Protein AF-A0A367M9A4-F1 (afdb_monomer_lite)

Foldseek 3Di:
DDPPDLAQFAEEEEAQAQLVLLLQLLCVVLPYDAYEYEHADDPLLVLVVVCVVVVDWQFEAEPDPQRVSTDTGHHPYYHHALVPDALRHQEYEYPDPLVCLLVSLLRHPVVRNQNHAEYEDQDYAQCSQVSSVVSHDPPRNHKYKYKLGHFFDKHAPDSSCRSYMYTHGGFQEIEMFIPDQPDSNSVSVCSSVVVSVYHYHYDRHNNQRNLLHLCQLQVCLFCVDPLNCCVVVDPDDDDADSPDDPPNGSDDPVSVVVSLVSLVVSQVVCVVVVYHRDQNLCSCAVRPPNDDCVVPPPCNSVPRDNPPPPD

Sequence (311 aa):
MNAADESLGNVLLVGLGAVAIQVALDLRRHGAGRLGALNHPGRRSQRIAEALARGACLQLEGQGQHRWLSGNAALDVFHQDPAELRDDWQTLVLCVPADSYLDVVRGLPWERLGGVRTLLLVSAFIGANLLVRSALPAGCQATVLSLSSYYAATKVIDETQPLRALTKAVKRRVYLGSSRPDCPARETWRRVLAGSGVEVVPLATPEAAEGRNVTTYVHSPFFLGEFALARILSEQGPPGFMYKLYPEGPITPGAIGAMRRLWCELSELLRRMGAEPLNLLRFLNDDNYPVHETMLPRAAIDGFAEAGAER

Structure (mmCIF, N/CA/C/O backbone):
data_AF-A0A367M9A4-F1
#
_entry.id   AF-A0A367M9A4-F1
#
loop_
_atom_site.group_PDB
_atom_site.id
_atom_site.type_symbol
_atom_site.label_atom_id
_atom_site.label_alt_id
_atom_site.label_comp_id
_atom_site.label_asym_id
_atom_site.label_entity_id
_atom_site.label_seq_id
_atom_site.pdbx_PDB_ins_code
_atom_site.Cartn_x
_atom_site.Cartn_y
_atom_site.Cartn_z
_atom_site.occupancy
_atom_site.B_iso_or_equiv
_atom_site.auth_seq_id
_atom_site.auth_comp_id
_atom_site.auth_asym_id
_atom_site.auth_atom_id
_atom_site.pdbx_PDB_model_num
ATOM 1 N N . MET A 1 1 ? -23.033 -26.300 8.524 1.00 31.62 1 MET A N 1
ATOM 2 C CA . MET A 1 1 ? -21.612 -26.084 8.883 1.00 31.62 1 MET A CA 1
ATOM 3 C C . MET A 1 1 ? -21.321 -24.606 8.699 1.00 31.62 1 MET A C 1
ATOM 5 O O . MET A 1 1 ? -21.641 -24.083 7.643 1.00 31.62 1 MET A O 1
ATOM 9 N N . ASN A 1 2 ? -20.892 -23.937 9.768 1.00 30.14 2 ASN A N 1
ATOM 10 C CA . ASN A 1 2 ? -21.104 -22.506 10.014 1.00 30.14 2 ASN A CA 1
ATOM 11 C C . ASN A 1 2 ? -20.475 -21.560 8.981 1.00 30.14 2 ASN A C 1
ATOM 13 O O . ASN A 1 2 ? -19.279 -21.635 8.713 1.00 30.14 2 ASN A O 1
ATOM 17 N N . ALA A 1 3 ? -21.285 -20.608 8.505 1.00 38.97 3 ALA A N 1
ATOM 18 C CA . ALA A 1 3 ? -20.851 -19.365 7.874 1.00 38.97 3 ALA A CA 1
ATOM 19 C C . ALA A 1 3 ? -20.130 -18.498 8.921 1.00 38.97 3 ALA A C 1
ATOM 21 O O . ALA A 1 3 ? -20.723 -17.624 9.550 1.00 38.97 3 ALA A O 1
ATOM 22 N N . ALA A 1 4 ? -18.870 -18.816 9.205 1.00 40.31 4 ALA A N 1
ATOM 23 C CA . ALA A 1 4 ? -18.091 -18.119 10.217 1.00 40.31 4 ALA A CA 1
ATOM 24 C C . ALA A 1 4 ? -17.360 -16.921 9.587 1.00 40.31 4 ALA A C 1
ATOM 26 O O . ALA A 1 4 ? -16.192 -16.999 9.222 1.00 40.31 4 ALA A O 1
ATOM 27 N N . ASP A 1 5 ? -18.122 -15.828 9.511 1.00 49.06 5 ASP A N 1
ATOM 28 C CA . ASP A 1 5 ? -17.698 -14.424 9.552 1.00 49.06 5 ASP A CA 1
ATOM 29 C C . ASP A 1 5 ? -16.993 -13.856 8.302 1.00 49.06 5 ASP A C 1
ATOM 31 O O . ASP A 1 5 ? -15.784 -13.643 8.253 1.00 49.06 5 ASP A O 1
ATOM 35 N N . GLU A 1 6 ? -17.804 -13.537 7.289 1.00 58.97 6 GLU A N 1
ATOM 36 C CA . GLU A 1 6 ? -17.436 -12.675 6.156 1.00 58.97 6 GLU A CA 1
ATOM 37 C C . GLU A 1 6 ? -17.318 -11.179 6.529 1.00 58.97 6 GLU A C 1
ATOM 39 O O . GLU A 1 6 ? -17.040 -10.350 5.654 1.00 58.97 6 GLU A O 1
ATOM 44 N N . SER A 1 7 ? -17.562 -10.793 7.788 1.00 7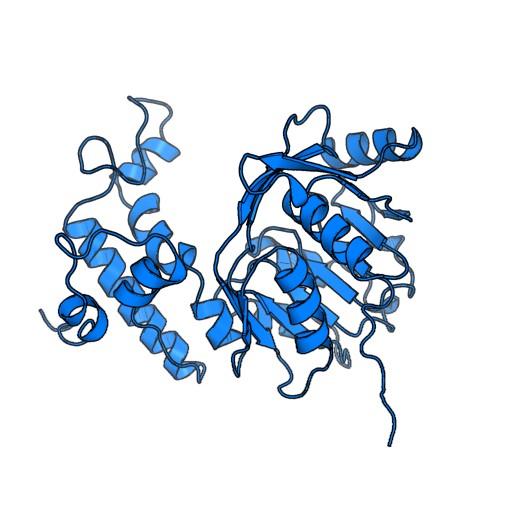3.88 7 SER A N 1
ATOM 45 C CA . SER A 1 7 ? -17.612 -9.383 8.178 1.00 73.88 7 SER A CA 1
ATOM 46 C C . SER A 1 7 ? -16.217 -8.798 8.431 1.00 73.88 7 SER A C 1
ATOM 48 O O . SER A 1 7 ? -15.306 -9.465 8.918 1.00 73.88 7 SER A O 1
ATOM 50 N N . LEU A 1 8 ? -16.044 -7.512 8.107 1.00 82.19 8 LEU A N 1
ATOM 51 C CA . LEU A 1 8 ? -14.809 -6.756 8.373 1.00 82.19 8 LEU A CA 1
ATOM 52 C C . LEU A 1 8 ? -14.524 -6.585 9.879 1.00 82.19 8 LEU A C 1
ATOM 54 O O . LEU A 1 8 ? -13.396 -6.247 10.253 1.00 82.19 8 LEU A O 1
ATOM 58 N N . GLY A 1 9 ? -15.537 -6.801 10.727 1.00 92.38 9 GLY A N 1
ATOM 59 C CA . GLY A 1 9 ? -15.514 -6.473 12.148 1.00 92.38 9 GLY A CA 1
ATOM 60 C C . GLY A 1 9 ? -15.246 -4.987 12.398 1.00 92.38 9 GLY A C 1
ATOM 61 O O . GLY A 1 9 ? -15.535 -4.123 11.562 1.00 92.38 9 GLY A O 1
ATOM 62 N N . ASN A 1 10 ? -14.676 -4.695 13.564 1.00 96.94 10 ASN A N 1
ATOM 63 C CA . ASN A 1 10 ? -14.107 -3.390 13.867 1.00 96.94 10 ASN A CA 1
ATOM 64 C C . ASN A 1 10 ? -12.705 -3.287 13.259 1.00 96.94 10 ASN A C 1
ATOM 66 O O . ASN A 1 10 ? -11.876 -4.195 13.403 1.00 96.94 10 ASN A O 1
ATOM 70 N N . VAL A 1 11 ? -12.435 -2.158 12.609 1.00 98.00 11 VAL A N 1
ATOM 71 C CA . VAL A 1 11 ? -11.220 -1.922 11.832 1.00 98.00 11 VAL A CA 1
ATOM 72 C C . VAL A 1 11 ? -10.415 -0.774 12.428 1.00 98.00 11 VAL A C 1
ATOM 74 O O . VAL A 1 11 ? -10.935 0.328 12.601 1.00 98.00 11 VAL A O 1
ATOM 77 N N . LEU A 1 12 ? -9.130 -1.015 12.685 1.00 98.38 12 LEU A N 1
ATOM 78 C CA . LEU A 1 12 ? -8.168 0.016 13.063 1.00 98.38 12 LEU A CA 1
ATOM 79 C C . LEU A 1 12 ? -7.262 0.345 11.872 1.00 98.38 12 LEU A C 1
ATOM 81 O O . LEU A 1 12 ? -6.511 -0.505 11.388 1.00 98.38 12 LEU A O 1
ATOM 85 N N . LEU A 1 13 ? -7.304 1.595 11.418 1.00 98.62 13 LEU A N 1
ATOM 86 C CA . LEU A 1 13 ? -6.372 2.120 10.423 1.00 98.62 13 LEU A CA 1
ATOM 87 C C . LEU A 1 13 ? -5.079 2.558 11.115 1.00 98.62 13 LEU A C 1
ATOM 89 O O . LEU A 1 13 ? -5.101 3.443 11.968 1.00 98.62 13 LEU A O 1
ATOM 93 N N . VAL A 1 14 ? -3.944 1.976 10.744 1.00 98.31 14 VAL A N 1
ATOM 94 C CA . VAL A 1 14 ? -2.642 2.333 11.315 1.00 98.31 14 VAL A CA 1
ATOM 95 C C . VAL A 1 14 ? -1.899 3.249 10.348 1.00 98.31 14 VAL A C 1
ATOM 97 O O . VAL A 1 14 ? -1.537 2.844 9.243 1.00 98.31 14 VAL A O 1
ATOM 100 N N . GLY A 1 15 ? -1.693 4.494 10.774 1.00 96.88 15 GLY A N 1
ATOM 101 C CA . GLY A 1 15 ? -1.259 5.622 9.956 1.00 96.88 15 GLY A CA 1
ATOM 102 C C . GLY A 1 15 ? -2.449 6.336 9.313 1.00 96.88 15 GLY A C 1
ATOM 103 O O . GLY A 1 15 ? -3.153 5.753 8.495 1.00 96.88 15 GLY A O 1
ATOM 104 N N . LEU A 1 16 ? -2.666 7.620 9.629 1.00 96.12 16 LEU A N 1
ATOM 105 C CA . LEU A 1 16 ? -3.784 8.405 9.079 1.00 96.12 16 LEU A CA 1
ATOM 106 C C . LEU A 1 16 ? -3.316 9.364 7.974 1.00 96.12 16 LEU A C 1
ATOM 108 O O . LEU A 1 16 ? -3.296 10.586 8.132 1.00 96.12 16 LEU A O 1
ATOM 112 N N . GLY A 1 17 ? -2.859 8.797 6.858 1.00 95.44 17 GLY A N 1
ATOM 113 C CA . GLY A 1 17 ? -2.496 9.519 5.632 1.00 95.44 17 GLY A CA 1
ATOM 114 C C . GLY A 1 17 ? -3.633 9.590 4.604 1.00 95.44 17 GLY A C 1
ATOM 115 O O . GLY A 1 17 ? -4.749 9.141 4.852 1.00 95.44 17 GLY A O 1
ATOM 116 N N . ALA A 1 18 ? -3.322 10.088 3.405 1.00 97.00 18 ALA A N 1
ATOM 117 C CA . ALA A 1 18 ? -4.252 10.110 2.270 1.00 97.00 18 ALA A CA 1
ATOM 118 C C . ALA A 1 18 ? -4.803 8.712 1.918 1.00 97.00 18 ALA A C 1
ATOM 120 O O . ALA A 1 18 ? -5.990 8.561 1.636 1.00 97.00 18 ALA A O 1
ATOM 121 N N . VAL A 1 19 ? -3.945 7.688 2.000 1.00 97.81 19 VAL A N 1
ATOM 122 C CA . VAL A 1 19 ? -4.307 6.274 1.815 1.00 97.81 19 VAL A CA 1
ATOM 123 C C . VAL A 1 19 ? -5.411 5.862 2.787 1.00 97.81 19 VAL A C 1
ATOM 125 O O . VAL A 1 19 ? -6.431 5.325 2.367 1.00 97.81 19 VAL A O 1
ATOM 128 N N . ALA A 1 20 ? -5.238 6.166 4.075 1.00 98.12 20 ALA A N 1
ATOM 129 C CA . ALA A 1 20 ? -6.193 5.801 5.115 1.00 98.12 20 ALA A CA 1
ATOM 130 C C . ALA A 1 20 ? -7.545 6.501 4.945 1.00 98.12 20 ALA A C 1
ATOM 132 O O . ALA A 1 20 ? -8.569 5.895 5.233 1.00 98.12 20 ALA A O 1
ATOM 133 N N . ILE A 1 21 ? -7.565 7.738 4.436 1.00 98.31 21 ILE A N 1
ATOM 134 C CA . ILE A 1 21 ? -8.812 8.457 4.132 1.00 98.31 21 ILE A CA 1
ATOM 135 C C . ILE A 1 21 ? -9.609 7.720 3.048 1.00 98.31 21 ILE A C 1
ATOM 137 O O . ILE A 1 21 ? -10.791 7.454 3.245 1.00 98.31 21 ILE A O 1
ATOM 141 N N . GLN A 1 22 ? -8.973 7.328 1.939 1.00 98.19 22 GLN A N 1
ATOM 142 C CA . GLN A 1 22 ? -9.636 6.521 0.905 1.00 98.19 22 GLN A CA 1
ATOM 143 C C . GLN A 1 22 ? -10.136 5.186 1.477 1.00 98.19 22 GLN A C 1
ATOM 145 O O . GLN A 1 22 ? -11.310 4.854 1.323 1.00 98.19 22 GLN A O 1
ATOM 150 N N . VAL A 1 23 ? -9.263 4.450 2.172 1.00 98.06 23 VAL A N 1
ATOM 151 C CA . VAL A 1 23 ? -9.596 3.138 2.750 1.00 98.06 23 VAL A CA 1
ATOM 152 C C . VAL A 1 23 ? -10.759 3.250 3.740 1.00 98.06 23 VAL A C 1
ATOM 154 O O . VAL A 1 23 ? -11.649 2.407 3.732 1.00 98.06 23 VAL A O 1
ATOM 157 N N . ALA A 1 24 ? -10.803 4.303 4.558 1.00 98.19 24 ALA A N 1
ATOM 158 C CA . ALA A 1 24 ? -11.893 4.556 5.495 1.00 98.19 24 ALA A CA 1
ATOM 159 C C . ALA A 1 24 ? -13.257 4.658 4.802 1.00 98.19 24 ALA A C 1
ATOM 161 O O . ALA A 1 24 ? -14.227 4.054 5.261 1.00 98.19 24 ALA A O 1
ATOM 162 N N . LEU A 1 25 ? -13.344 5.410 3.701 1.00 97.19 25 LEU A N 1
ATOM 163 C CA . LEU A 1 25 ? -14.587 5.536 2.939 1.00 97.19 25 LEU A CA 1
ATOM 164 C C . LEU A 1 25 ? -14.993 4.203 2.310 1.00 97.19 25 LEU A C 1
ATOM 166 O O . LEU A 1 25 ? -16.167 3.837 2.362 1.00 97.19 25 LEU A O 1
ATOM 170 N N . ASP A 1 26 ? -14.028 3.471 1.757 1.00 96.56 26 ASP A N 1
ATOM 171 C CA . ASP A 1 26 ? -14.281 2.177 1.125 1.00 96.56 26 ASP A CA 1
ATOM 172 C C . ASP A 1 26 ? -14.797 1.158 2.156 1.00 96.56 26 ASP A C 1
ATOM 174 O O . ASP A 1 26 ? -15.771 0.449 1.898 1.00 96.56 26 ASP A O 1
ATOM 178 N N . LEU A 1 27 ? -14.234 1.160 3.369 1.00 96.31 27 LEU A N 1
ATOM 179 C CA . LEU A 1 27 ? -14.695 0.351 4.500 1.00 96.31 27 LEU A CA 1
ATOM 180 C C . LEU A 1 27 ? -16.103 0.736 4.969 1.00 96.31 27 LEU A C 1
ATOM 182 O O . LEU A 1 27 ? -16.933 -0.143 5.206 1.00 96.31 27 LEU A O 1
ATOM 186 N N . ARG A 1 28 ? -16.406 2.037 5.082 1.00 94.12 28 ARG A N 1
ATOM 187 C CA . ARG A 1 28 ? -17.745 2.506 5.483 1.00 94.12 28 ARG A CA 1
ATOM 188 C C . ARG A 1 28 ? -18.817 2.110 4.473 1.00 94.12 28 ARG A C 1
ATOM 190 O O . ARG A 1 28 ? -19.886 1.665 4.878 1.00 94.12 28 ARG A O 1
ATOM 197 N N . ARG A 1 29 ? -18.523 2.199 3.172 1.00 92.94 29 ARG A N 1
ATOM 198 C CA . ARG A 1 29 ? -19.436 1.751 2.103 1.00 92.94 29 ARG A CA 1
ATOM 199 C C . ARG A 1 29 ? -19.739 0.254 2.163 1.00 92.94 29 ARG A C 1
ATOM 201 O O . ARG A 1 29 ? -20.819 -0.154 1.755 1.00 92.94 29 ARG A O 1
ATOM 208 N N . HIS A 1 30 ? -18.814 -0.538 2.696 1.00 90.75 30 HIS A N 1
ATOM 209 C CA . HIS A 1 30 ? -18.964 -1.985 2.858 1.00 90.75 30 HIS A CA 1
ATOM 210 C C . HIS A 1 30 ? -19.422 -2.403 4.260 1.00 90.75 30 HIS A C 1
ATOM 212 O O . HIS A 1 30 ? -19.363 -3.585 4.593 1.00 90.75 30 HIS A O 1
ATOM 218 N N . GLY A 1 31 ? -19.890 -1.459 5.083 1.00 86.50 31 GLY A N 1
ATOM 219 C CA . GLY A 1 31 ? -20.484 -1.772 6.381 1.00 86.50 31 GLY A CA 1
ATOM 220 C C . GLY A 1 31 ? -19.483 -2.259 7.430 1.00 86.50 31 GLY A C 1
ATOM 221 O O . GLY A 1 31 ? -19.843 -3.084 8.267 1.00 86.50 31 GLY A O 1
ATOM 222 N N . ALA A 1 32 ? -18.236 -1.770 7.404 1.00 89.88 32 ALA A N 1
ATOM 223 C CA . ALA A 1 32 ? -17.329 -1.947 8.539 1.00 89.88 32 ALA A CA 1
ATOM 224 C C . ALA A 1 32 ? -17.991 -1.444 9.835 1.00 89.88 32 ALA A C 1
ATOM 226 O O . ALA A 1 32 ? -18.685 -0.425 9.804 1.00 89.88 32 ALA A O 1
ATOM 227 N N . GLY A 1 33 ? -17.762 -2.152 10.948 1.00 89.62 33 GLY A N 1
ATOM 228 C CA . GLY A 1 33 ? -18.351 -1.842 12.253 1.00 89.62 33 GLY A CA 1
ATOM 229 C C . GLY A 1 33 ? -17.813 -0.531 12.830 1.00 89.62 33 GLY A C 1
ATOM 230 O O . GLY A 1 33 ? -18.105 0.559 12.336 1.00 89.62 33 GLY A O 1
ATOM 231 N N . ARG A 1 34 ? -17.005 -0.611 13.889 1.00 96.00 34 ARG A N 1
ATOM 232 C CA . ARG A 1 34 ? -16.258 0.556 14.378 1.00 96.00 34 ARG A CA 1
ATOM 233 C C . ARG A 1 34 ? -15.034 0.790 13.502 1.00 96.00 34 ARG A C 1
ATOM 235 O O . ARG A 1 34 ? -14.319 -0.151 13.167 1.00 96.00 34 ARG A O 1
ATOM 242 N N . LEU A 1 35 ? -14.777 2.045 13.166 1.00 97.75 35 LEU A N 1
ATOM 243 C CA . LEU A 1 35 ? -13.602 2.492 12.438 1.00 97.75 35 LEU A CA 1
ATOM 244 C C . LEU A 1 35 ? -12.773 3.402 13.340 1.00 97.75 35 LEU A C 1
ATOM 246 O O . LEU A 1 35 ? -13.161 4.536 13.626 1.00 97.75 35 LEU A O 1
ATOM 250 N N . GLY A 1 36 ? -11.629 2.897 13.780 1.00 98.00 36 GLY A N 1
ATOM 251 C CA . GLY A 1 36 ? -10.637 3.671 14.509 1.00 98.00 36 GLY A CA 1
ATOM 252 C C . GLY A 1 36 ? -9.443 4.020 13.639 1.00 98.00 36 GLY A C 1
ATOM 253 O O . GLY A 1 36 ? -9.218 3.420 12.585 1.00 98.00 36 GLY A O 1
ATOM 254 N N . ALA A 1 37 ? -8.622 4.945 14.120 1.00 98.19 37 ALA A N 1
ATOM 255 C CA . ALA A 1 37 ? -7.289 5.137 13.576 1.00 98.19 37 ALA A CA 1
ATOM 256 C C . ALA A 1 37 ? -6.248 5.336 14.678 1.00 98.19 37 ALA A C 1
ATOM 258 O O . ALA A 1 37 ? -6.518 5.984 15.684 1.00 98.19 37 ALA A O 1
ATOM 259 N N . LEU A 1 38 ? -5.051 4.802 14.454 1.00 97.94 38 LEU A N 1
ATOM 260 C CA . LEU A 1 38 ? -3.853 5.039 15.251 1.00 97.94 38 LEU A CA 1
ATOM 261 C C . LEU A 1 38 ? -2.858 5.815 14.392 1.00 97.94 38 LEU A C 1
ATOM 263 O O . LEU A 1 38 ? -2.550 5.399 13.275 1.00 97.94 38 LEU A O 1
ATOM 267 N N . ASN A 1 39 ? -2.316 6.919 14.899 1.00 96.56 39 ASN A N 1
ATOM 268 C CA . ASN A 1 39 ? -1.295 7.673 14.181 1.00 96.56 39 ASN A CA 1
ATOM 269 C C . ASN A 1 39 ? -0.188 8.143 15.125 1.00 96.56 39 ASN A C 1
ATOM 271 O O . ASN A 1 39 ? -0.480 8.739 16.158 1.00 96.56 39 ASN A O 1
ATOM 275 N N . HIS A 1 40 ? 1.071 7.922 14.728 1.00 90.25 40 HIS A N 1
ATOM 276 C CA . HIS A 1 40 ? 2.249 8.254 15.536 1.00 90.25 40 HIS A CA 1
ATOM 277 C C . HIS A 1 40 ? 2.182 9.698 16.076 1.00 90.25 40 HIS A C 1
ATOM 279 O O . HIS A 1 40 ? 1.767 10.602 15.333 1.00 90.25 40 HIS A O 1
ATOM 285 N N . PRO A 1 41 ? 2.558 9.940 17.346 1.00 89.31 41 PRO A N 1
ATOM 286 C CA . PRO A 1 41 ? 2.485 11.264 17.946 1.00 89.31 41 PRO A CA 1
ATOM 287 C C . PRO A 1 41 ? 3.364 12.263 17.188 1.00 89.31 41 PRO A C 1
ATOM 289 O O . PRO A 1 41 ? 4.468 11.968 16.747 1.00 89.31 41 PRO A O 1
ATOM 292 N N . GLY A 1 42 ? 2.858 13.479 17.012 1.00 91.12 42 GLY A N 1
ATOM 293 C CA . GLY A 1 42 ? 3.572 14.535 16.301 1.00 91.12 42 GLY A CA 1
ATOM 294 C C . GLY A 1 42 ? 2.645 15.657 15.857 1.00 91.12 42 GLY A C 1
ATOM 295 O O . GLY A 1 42 ? 1.425 15.555 15.988 1.00 91.12 42 GLY A O 1
ATOM 296 N N . ARG A 1 43 ? 3.215 16.724 15.281 1.00 90.88 43 ARG A N 1
ATOM 297 C CA . ARG A 1 43 ? 2.464 17.939 14.900 1.00 90.88 43 ARG A CA 1
ATOM 298 C C . ARG A 1 43 ? 1.264 17.641 13.996 1.00 90.88 43 ARG A C 1
ATOM 300 O O . ARG A 1 43 ? 0.183 18.179 14.209 1.00 90.88 43 ARG A O 1
ATOM 307 N N . ARG A 1 44 ? 1.432 16.759 13.003 1.00 91.31 44 ARG A N 1
ATOM 308 C CA . ARG A 1 44 ? 0.334 16.343 12.112 1.00 91.31 44 ARG A CA 1
ATOM 309 C C . ARG A 1 44 ? -0.750 15.575 12.874 1.00 91.31 44 ARG A C 1
ATOM 311 O O . ARG A 1 44 ? -1.927 15.846 12.677 1.00 91.31 44 ARG A O 1
ATOM 318 N N . SER A 1 45 ? -0.356 14.667 13.769 1.00 93.94 45 SER A N 1
ATOM 319 C CA . SER A 1 45 ? -1.283 13.893 14.604 1.00 93.94 45 SER A CA 1
ATOM 320 C C . SER A 1 45 ? -2.081 14.791 15.559 1.00 93.94 45 SER A C 1
ATOM 322 O O . SER A 1 45 ? -3.285 14.614 15.696 1.00 93.94 45 SER A O 1
ATOM 324 N N . GLN A 1 46 ? -1.446 15.805 16.158 1.00 94.00 46 GLN A N 1
ATOM 325 C CA . GLN A 1 46 ? -2.115 16.800 17.011 1.00 94.00 46 GLN A CA 1
ATOM 326 C C . GLN A 1 46 ? -3.167 17.599 16.236 1.00 94.00 46 GLN A C 1
ATOM 328 O O . GLN A 1 46 ? -4.313 17.681 16.663 1.00 94.00 46 GLN A O 1
ATOM 333 N N . ARG A 1 47 ? -2.824 18.100 15.040 1.00 93.81 47 ARG A N 1
ATOM 334 C CA . ARG A 1 47 ? -3.788 18.800 14.171 1.00 93.81 47 ARG A CA 1
ATOM 335 C C . ARG A 1 47 ? -4.983 17.927 13.794 1.00 93.81 47 ARG A C 1
ATOM 337 O O . ARG A 1 47 ? -6.107 18.419 13.733 1.00 93.81 47 ARG A O 1
ATOM 344 N N . ILE A 1 48 ? -4.739 16.643 13.529 1.00 95.81 48 ILE A N 1
ATOM 345 C CA . ILE A 1 48 ? -5.794 15.656 13.277 1.00 95.81 48 ILE A CA 1
ATOM 346 C C . ILE A 1 48 ? -6.699 15.530 14.507 1.00 95.81 48 ILE A C 1
ATOM 348 O O . ILE A 1 48 ? -7.910 15.679 14.368 1.00 95.81 48 ILE A O 1
ATOM 352 N N . ALA A 1 49 ? -6.125 15.312 15.695 1.00 95.75 49 ALA A N 1
ATOM 353 C CA . ALA A 1 49 ? -6.881 15.178 16.940 1.00 95.75 49 ALA A CA 1
ATOM 354 C C . ALA A 1 49 ? -7.757 16.411 17.211 1.00 95.75 49 ALA A C 1
ATOM 356 O O . ALA A 1 49 ? -8.951 16.277 17.461 1.00 95.75 49 ALA A O 1
ATOM 357 N N . GLU A 1 50 ? -7.194 17.614 17.079 1.00 95.25 50 GLU A N 1
ATOM 358 C CA . GLU A 1 50 ? -7.927 18.873 17.242 1.00 95.25 50 GLU A CA 1
ATOM 359 C C . GLU A 1 50 ? -9.068 19.028 16.229 1.00 95.25 50 GLU A C 1
ATOM 361 O O . GLU A 1 50 ? -10.148 19.505 16.574 1.00 95.25 50 GLU A O 1
ATOM 366 N N . ALA A 1 51 ? -8.848 18.645 14.967 1.00 95.00 51 ALA A N 1
ATOM 367 C CA . ALA A 1 51 ? -9.885 18.701 13.944 1.00 95.00 51 ALA A CA 1
ATOM 368 C C . ALA A 1 51 ? -11.029 17.723 14.251 1.00 95.00 51 ALA A C 1
ATOM 370 O O . ALA A 1 51 ? -12.193 18.118 14.189 1.00 95.00 51 ALA A O 1
ATOM 371 N N . LEU A 1 52 ? -10.709 16.482 14.630 1.00 96.56 52 LEU A N 1
ATOM 372 C CA . LEU A 1 52 ? -11.698 15.468 15.006 1.00 96.56 52 LEU A CA 1
ATOM 373 C C . LEU A 1 52 ? -12.476 15.874 16.269 1.00 96.56 52 LEU A C 1
ATOM 375 O O . LEU A 1 52 ? -13.695 15.730 16.297 1.00 96.56 52 LEU A O 1
ATOM 379 N N . ALA A 1 53 ? -11.814 16.466 17.270 1.00 95.06 53 ALA A N 1
ATOM 380 C CA . ALA A 1 53 ? -12.462 16.982 18.480 1.00 95.06 53 ALA A CA 1
ATOM 381 C C . ALA A 1 53 ? -13.461 18.119 18.188 1.00 95.06 53 ALA A C 1
ATOM 383 O O . ALA A 1 53 ? -14.440 18.286 18.910 1.00 95.06 53 ALA A O 1
ATOM 384 N N . ARG A 1 54 ? -13.250 18.874 17.100 1.00 94.94 54 ARG A N 1
ATOM 385 C CA . ARG A 1 54 ? -14.202 19.875 16.582 1.00 94.94 54 ARG A CA 1
ATOM 386 C C . ARG A 1 54 ? -15.314 19.273 15.708 1.00 94.94 54 ARG A C 1
ATOM 388 O O . ARG A 1 54 ? -16.082 20.023 15.112 1.00 94.94 54 ARG A O 1
ATOM 395 N N . GLY A 1 55 ? -15.400 17.946 15.605 1.00 93.50 55 GLY A N 1
ATOM 396 C CA . GLY A 1 55 ? -16.412 17.238 14.818 1.00 93.50 55 GLY A CA 1
ATOM 397 C C . GLY A 1 55 ? -16.080 17.090 13.331 1.00 93.50 55 GLY A C 1
ATOM 398 O O . GLY A 1 55 ? -16.969 16.773 12.541 1.00 93.50 55 GLY A O 1
ATOM 399 N N . ALA A 1 56 ? -14.828 17.323 12.914 1.00 94.94 56 ALA A N 1
ATOM 400 C CA . ALA A 1 56 ? -14.430 17.061 11.533 1.00 94.94 56 ALA A CA 1
ATOM 401 C C . ALA A 1 56 ? -14.502 15.559 11.209 1.00 94.94 56 ALA A C 1
ATOM 403 O O . ALA A 1 56 ? -14.316 14.701 12.069 1.00 94.94 56 ALA A O 1
ATOM 404 N N . CYS A 1 57 ? -14.721 15.243 9.935 1.00 96.44 57 CYS A N 1
ATOM 405 C CA . CYS A 1 57 ? -14.680 13.883 9.407 1.00 96.44 57 CYS A CA 1
ATOM 406 C C . CYS A 1 57 ? -13.591 13.759 8.335 1.00 96.44 57 CYS A C 1
ATOM 408 O O . CYS A 1 57 ? -13.052 14.759 7.857 1.00 96.44 57 CYS A O 1
ATOM 410 N N . LEU A 1 58 ? -13.261 12.524 7.963 1.00 98.00 58 LEU A N 1
ATOM 411 C CA . LEU A 1 58 ? -12.393 12.247 6.825 1.00 98.00 58 LEU A CA 1
ATOM 412 C C . LEU A 1 58 ? -13.143 12.622 5.550 1.00 98.00 58 LEU A C 1
ATOM 414 O O . LEU A 1 58 ? -14.270 12.167 5.369 1.00 98.00 58 LEU A O 1
ATOM 418 N N . GLN A 1 59 ? -12.531 13.415 4.676 1.00 98.12 59 GLN A N 1
ATOM 419 C CA . GLN A 1 59 ? -13.155 13.875 3.438 1.00 98.12 59 GLN A CA 1
ATOM 420 C C . GLN A 1 59 ? -12.310 13.462 2.245 1.00 98.12 59 GLN A C 1
ATOM 422 O O . GLN A 1 59 ? -11.104 13.724 2.191 1.00 98.12 59 GLN A O 1
ATOM 427 N N . LEU A 1 60 ? -12.961 12.846 1.269 1.00 98.25 60 LEU A N 1
ATOM 428 C CA . LEU A 1 60 ? -12.338 12.441 0.026 1.00 98.25 60 LEU A CA 1
ATOM 429 C C . LEU A 1 60 ? -13.022 13.133 -1.145 1.00 98.25 60 LEU A C 1
ATOM 431 O O . LEU A 1 60 ? -14.245 13.093 -1.278 1.00 98.25 60 LEU A O 1
ATOM 435 N N . GLU A 1 61 ? -12.213 13.691 -2.031 1.00 98.06 61 GLU A N 1
ATOM 436 C CA . GLU A 1 61 ? -12.646 14.228 -3.311 1.00 98.06 61 GLU A CA 1
ATOM 437 C C . GLU A 1 61 ? -12.090 13.353 -4.438 1.00 98.06 61 GLU A C 1
ATOM 439 O O . GLU A 1 61 ? -10.894 13.079 -4.511 1.00 98.06 61 GLU A O 1
ATOM 444 N N . GLY A 1 62 ? -12.956 12.893 -5.333 1.00 96.69 62 GLY A N 1
ATOM 445 C CA . GLY A 1 62 ? -12.563 12.196 -6.553 1.00 96.69 62 GLY A CA 1
ATOM 446 C C . GLY A 1 62 ? -12.419 13.166 -7.725 1.00 96.69 62 GLY A C 1
ATOM 447 O O . GLY A 1 62 ? -13.301 13.990 -7.969 1.00 96.69 62 GLY A O 1
ATOM 448 N N . GLN A 1 63 ? -11.334 13.063 -8.494 1.00 95.69 63 GLN A N 1
ATOM 449 C CA . GLN A 1 63 ? -11.106 13.909 -9.667 1.00 95.69 63 GLN A CA 1
ATOM 450 C C . GLN A 1 63 ? -11.635 13.263 -10.958 1.00 95.69 63 GLN A C 1
ATOM 452 O O . GLN A 1 63 ? -11.498 12.060 -11.177 1.00 95.69 63 GLN A O 1
ATOM 457 N N . GLY A 1 64 ? -12.206 14.077 -11.854 1.00 94.62 64 GLY A N 1
ATOM 458 C CA . GLY A 1 64 ? -12.610 13.638 -13.196 1.00 94.62 64 GLY A CA 1
ATOM 459 C C . GLY A 1 64 ? -13.610 12.478 -13.168 1.00 94.62 64 GLY A C 1
ATOM 460 O O . GLY A 1 64 ? -14.659 12.576 -12.534 1.00 94.62 64 GLY A O 1
ATOM 461 N N . GLN A 1 65 ? -13.266 11.373 -13.831 1.00 92.50 65 GLN A N 1
ATOM 462 C CA . GLN A 1 65 ? -14.080 10.151 -13.880 1.00 92.50 65 GLN A CA 1
ATOM 463 C C . GLN A 1 65 ? -14.220 9.434 -12.523 1.00 92.50 65 GLN A C 1
ATOM 465 O O . GLN A 1 65 ? -15.078 8.573 -12.370 1.00 92.50 65 GLN A O 1
ATOM 470 N N . HIS A 1 66 ? -13.412 9.799 -11.522 1.00 95.38 66 HIS A N 1
ATOM 471 C CA . HIS A 1 66 ? -13.425 9.191 -10.191 1.00 95.38 66 HIS A CA 1
ATOM 472 C C . HIS A 1 66 ? -14.273 9.971 -9.174 1.00 95.38 66 HIS A C 1
ATOM 474 O O . HIS A 1 66 ? -14.261 9.638 -7.994 1.00 95.38 66 HIS A O 1
ATOM 480 N N . ARG A 1 67 ? -15.035 10.995 -9.598 1.00 95.06 67 ARG A N 1
ATOM 481 C CA . ARG A 1 67 ? -15.894 11.820 -8.716 1.00 95.06 67 ARG A CA 1
ATOM 482 C C . ARG A 1 67 ? -16.851 11.014 -7.840 1.00 95.06 67 ARG A C 1
ATOM 484 O O . ARG A 1 67 ? -17.148 11.449 -6.731 1.00 95.06 67 ARG A O 1
ATOM 491 N N . TRP A 1 68 ? -17.298 9.853 -8.310 1.00 94.12 68 TRP A N 1
ATOM 492 C CA . TRP A 1 68 ? -18.177 8.943 -7.574 1.00 94.12 68 TRP A CA 1
ATOM 493 C C . TRP A 1 68 ? -17.527 8.362 -6.304 1.00 94.12 68 TRP A C 1
ATOM 495 O O . TRP A 1 68 ? -18.237 7.944 -5.395 1.00 94.12 68 TRP A O 1
ATOM 505 N N . LEU A 1 69 ? -16.192 8.391 -6.199 1.00 95.69 69 LEU A N 1
ATOM 506 C CA . LEU A 1 69 ? -15.479 8.016 -4.977 1.00 95.69 69 LEU A CA 1
ATOM 507 C C . LEU A 1 69 ? -15.605 9.065 -3.873 1.00 95.69 69 LEU A C 1
ATOM 509 O O . LEU A 1 69 ? -15.320 8.728 -2.726 1.00 95.69 69 LEU A O 1
ATOM 513 N N . SER A 1 70 ? -16.033 10.293 -4.175 1.00 97.56 70 SER A N 1
ATOM 514 C CA . SER A 1 70 ? -16.088 11.368 -3.181 1.00 97.56 70 SER A CA 1
ATOM 515 C C . SER A 1 70 ? -17.047 11.040 -2.039 1.00 97.56 70 SER A C 1
ATOM 517 O O . SER A 1 70 ? -18.046 10.340 -2.218 1.00 97.56 70 SER A O 1
ATOM 519 N N . GLY A 1 71 ? -16.762 11.568 -0.857 1.00 97.31 71 GLY A N 1
ATOM 520 C CA . GLY A 1 71 ? -17.622 11.389 0.300 1.00 97.31 71 GLY A CA 1
ATOM 521 C C . GLY A 1 71 ? -16.926 11.738 1.601 1.00 97.31 71 GLY A C 1
ATOM 522 O O . GLY A 1 71 ? -15.807 12.252 1.613 1.00 97.31 71 GLY A O 1
ATOM 523 N N . ASN A 1 72 ? -17.604 11.411 2.695 1.00 97.19 72 ASN A N 1
ATOM 524 C CA . ASN A 1 72 ? -17.107 11.622 4.041 1.00 97.19 72 ASN A CA 1
ATOM 525 C C . ASN A 1 72 ? -17.161 10.312 4.832 1.00 97.19 72 ASN A C 1
ATOM 527 O O . ASN A 1 72 ? -18.090 9.523 4.657 1.00 97.19 72 ASN A O 1
ATOM 531 N N . ALA A 1 73 ? -16.205 10.105 5.732 1.00 96.62 73 ALA A N 1
ATOM 532 C CA . ALA A 1 73 ? -16.222 9.009 6.694 1.00 96.62 73 ALA A CA 1
ATOM 533 C C . ALA A 1 73 ? -15.918 9.534 8.098 1.00 96.62 73 ALA A C 1
ATOM 535 O O . ALA A 1 73 ? -14.918 10.218 8.320 1.00 96.62 73 ALA A O 1
ATOM 536 N N . ALA A 1 74 ? -16.775 9.201 9.060 1.00 95.50 74 ALA A N 1
ATOM 537 C CA . ALA A 1 74 ? -16.498 9.453 10.467 1.00 95.50 74 ALA A CA 1
ATOM 538 C C . ALA A 1 74 ? -15.556 8.376 11.025 1.00 95.50 74 ALA A C 1
ATOM 540 O O . ALA A 1 74 ? -15.698 7.189 10.701 1.00 95.50 74 ALA A O 1
ATOM 541 N N . LEU A 1 75 ? -14.625 8.795 11.881 1.00 97.12 75 LEU A N 1
ATOM 542 C CA . LEU A 1 75 ? -13.886 7.903 12.770 1.00 97.12 75 LEU A CA 1
ATOM 543 C C . LEU A 1 75 ? -14.627 7.828 14.102 1.00 97.12 75 LEU A C 1
ATOM 545 O O . LEU A 1 75 ? -15.039 8.858 14.629 1.00 97.12 75 LEU A O 1
ATOM 549 N N . ASP A 1 76 ? -14.772 6.624 14.642 1.00 96.75 76 ASP A N 1
ATOM 550 C CA . ASP A 1 76 ? -15.382 6.415 15.957 1.00 96.75 76 ASP A CA 1
ATOM 551 C C . ASP A 1 76 ? -14.398 6.730 17.088 1.00 96.75 76 ASP A C 1
ATOM 553 O O . ASP A 1 76 ? -14.801 7.121 18.181 1.00 96.75 76 ASP A O 1
ATOM 557 N N . VAL A 1 77 ? -13.100 6.544 16.837 1.00 96.94 77 VAL A N 1
ATOM 558 C CA . VAL A 1 77 ? -12.030 6.832 17.795 1.00 96.94 77 VAL A CA 1
ATOM 559 C C . VAL A 1 77 ? -10.716 7.115 17.069 1.00 96.94 77 VAL A C 1
ATOM 561 O O . VAL A 1 77 ? -10.435 6.560 16.003 1.00 96.94 77 VAL A O 1
ATOM 564 N N . PHE A 1 78 ? -9.900 7.987 17.651 1.00 97.75 78 PHE A N 1
ATOM 565 C CA . PHE A 1 78 ? -8.563 8.301 17.171 1.00 97.75 78 PHE A CA 1
ATOM 566 C C . PHE A 1 78 ? -7.569 8.197 18.324 1.00 97.75 78 PHE A C 1
ATOM 568 O O . PHE A 1 78 ? -7.762 8.832 19.356 1.00 97.75 78 PHE A O 1
ATOM 575 N N . HIS A 1 79 ? -6.521 7.405 18.122 1.00 96.88 79 HIS A N 1
ATOM 576 C CA . HIS A 1 79 ? -5.462 7.151 19.088 1.00 96.88 79 HIS A CA 1
ATOM 577 C C . HIS A 1 79 ? -4.147 7.754 18.610 1.00 96.88 79 HIS A C 1
ATOM 579 O O . HIS A 1 79 ? -3.796 7.683 17.425 1.00 96.88 79 HIS A O 1
ATOM 585 N N . GLN A 1 80 ? -3.394 8.308 19.555 1.00 95.25 80 GLN A N 1
ATOM 586 C CA . GLN A 1 80 ? -2.033 8.793 19.318 1.00 95.25 80 GLN A CA 1
ATOM 587 C C . GLN A 1 80 ? -0.988 7.922 20.011 1.00 95.25 80 GLN A C 1
ATOM 589 O O . GLN A 1 80 ? 0.158 7.890 19.571 1.00 95.25 80 GLN A O 1
ATOM 594 N N . ASP A 1 81 ? -1.389 7.193 21.050 1.00 94.38 81 ASP A N 1
ATOM 595 C CA . ASP A 1 81 ? -0.547 6.260 21.783 1.00 94.38 81 ASP A CA 1
ATOM 596 C C . ASP A 1 81 ? -1.077 4.827 21.589 1.00 94.38 81 ASP A C 1
ATOM 598 O O . ASP A 1 81 ? -2.236 4.552 21.922 1.00 94.38 81 ASP A O 1
ATOM 602 N N . PRO A 1 82 ? -0.264 3.892 21.058 1.00 94.12 82 PRO A N 1
ATOM 603 C CA . PRO A 1 82 ? -0.632 2.483 20.984 1.00 94.12 82 PRO A CA 1
ATOM 604 C C . PRO A 1 82 ? -1.096 1.900 22.326 1.00 94.12 82 PRO A C 1
ATOM 606 O O . PRO A 1 82 ? -1.949 1.018 22.322 1.00 94.12 82 PRO A O 1
ATOM 609 N N . ALA A 1 83 ? -0.596 2.391 23.467 1.00 93.06 83 ALA A N 1
ATOM 610 C CA . ALA A 1 83 ? -0.958 1.888 24.794 1.00 93.06 83 ALA A CA 1
ATOM 611 C C . ALA A 1 83 ? -2.437 2.115 25.171 1.00 93.06 83 ALA A C 1
ATOM 613 O O . ALA A 1 83 ? -2.948 1.439 26.069 1.00 93.06 83 ALA A O 1
ATOM 614 N N . GLU A 1 84 ? -3.133 3.031 24.491 1.00 93.44 84 GLU A N 1
ATOM 615 C CA . GLU A 1 84 ? -4.568 3.290 24.674 1.00 93.44 84 GLU A CA 1
ATOM 616 C C . GLU A 1 84 ? -5.461 2.230 24.019 1.00 93.44 84 GLU A C 1
ATOM 618 O O . GLU A 1 84 ? -6.664 2.172 24.301 1.00 93.44 84 GLU A O 1
ATOM 623 N N . LEU A 1 85 ? -4.896 1.409 23.129 1.00 95.88 85 LEU A N 1
ATOM 624 C CA . LEU A 1 85 ? -5.655 0.409 22.396 1.00 95.88 85 LEU A CA 1
ATOM 625 C C . LEU A 1 85 ? -6.213 -0.665 23.337 1.00 95.88 85 LEU A C 1
ATOM 627 O O . LEU A 1 85 ? -5.544 -1.164 24.246 1.00 95.88 85 LEU A O 1
ATOM 631 N N . ARG A 1 86 ? -7.469 -1.025 23.074 1.00 93.38 86 ARG A N 1
ATOM 632 C CA . ARG A 1 86 ? -8.223 -2.088 23.746 1.00 93.38 86 ARG A CA 1
ATOM 633 C C . ARG A 1 86 ? -8.515 -3.213 22.761 1.00 93.38 86 ARG A C 1
ATOM 635 O O . ARG A 1 86 ? -8.352 -3.028 21.552 1.00 93.38 86 ARG A O 1
ATOM 642 N N . ASP A 1 87 ? -9.013 -4.333 23.275 1.00 93.44 87 ASP A N 1
ATOM 643 C CA . ASP A 1 87 ? -9.362 -5.517 22.483 1.00 93.44 87 ASP A CA 1
ATOM 644 C C . ASP A 1 87 ? -10.670 -5.365 21.682 1.00 93.44 87 ASP A C 1
ATOM 646 O O . ASP A 1 87 ? -11.563 -6.208 21.709 1.00 93.44 87 ASP A O 1
ATOM 650 N N . ASP A 1 88 ? -10.806 -4.242 20.980 1.00 94.25 88 ASP A N 1
ATOM 651 C CA . ASP A 1 88 ? -12.001 -3.901 20.215 1.00 94.25 88 ASP A CA 1
ATOM 652 C C . ASP A 1 88 ? -11.858 -4.290 18.736 1.00 94.25 88 ASP A C 1
ATOM 654 O O . ASP A 1 88 ? -12.861 -4.320 18.028 1.00 94.25 88 ASP A O 1
ATOM 658 N N . TRP A 1 89 ? -10.643 -4.577 18.253 1.00 96.19 89 TRP A N 1
ATOM 659 C CA . TRP A 1 89 ? -10.292 -4.592 16.827 1.00 96.19 89 TRP A CA 1
ATOM 660 C C . TRP A 1 89 ? -10.116 -6.005 16.269 1.00 96.19 89 TRP A C 1
ATOM 662 O O . TRP A 1 89 ? -9.286 -6.769 16.752 1.00 96.19 89 TRP A O 1
ATOM 672 N N . GLN A 1 90 ? -10.835 -6.339 15.193 1.00 95.50 90 GLN A N 1
ATOM 673 C CA . GLN A 1 90 ? -10.673 -7.622 14.490 1.00 95.50 90 GLN A CA 1
ATOM 674 C C . GLN A 1 90 ? -9.767 -7.500 13.263 1.00 95.50 90 GLN A C 1
ATOM 676 O O . GLN A 1 90 ? -9.121 -8.477 12.873 1.00 95.50 90 GLN A O 1
ATOM 681 N N . THR A 1 91 ? -9.689 -6.305 12.675 1.00 96.81 91 THR A N 1
ATOM 682 C CA . THR A 1 91 ? -8.893 -6.041 11.477 1.00 96.81 91 THR A CA 1
ATOM 683 C C . THR A 1 91 ? -7.985 -4.838 11.695 1.00 96.81 91 THR A C 1
ATOM 685 O O . THR A 1 91 ? -8.449 -3.756 12.050 1.00 96.81 91 THR A O 1
ATOM 688 N N . LEU A 1 92 ? -6.693 -5.006 11.431 1.00 97.94 92 LEU A N 1
ATOM 689 C CA . LEU A 1 92 ? -5.732 -3.909 11.354 1.00 97.94 92 LEU A CA 1
ATOM 690 C C . LEU A 1 92 ? -5.384 -3.649 9.890 1.00 97.94 92 LEU A C 1
ATOM 692 O O . LEU A 1 92 ? -5.130 -4.586 9.132 1.00 97.94 92 LEU A O 1
ATOM 696 N N . VAL A 1 93 ? -5.333 -2.383 9.486 1.00 98.56 93 VAL A N 1
ATOM 697 C CA . VAL A 1 93 ? -4.949 -1.994 8.123 1.00 98.56 93 VAL A CA 1
ATOM 698 C C . VAL A 1 93 ? -3.742 -1.079 8.190 1.00 98.56 93 VAL A C 1
ATOM 700 O O . VAL A 1 93 ? -3.835 0.041 8.689 1.00 98.56 93 VAL A O 1
ATOM 703 N N . LEU A 1 94 ? -2.600 -1.554 7.696 1.00 98.62 94 LEU A N 1
ATOM 704 C CA . LEU A 1 94 ? -1.356 -0.796 7.721 1.00 98.62 94 LEU A CA 1
ATOM 705 C C . LEU A 1 94 ? -1.301 0.149 6.517 1.00 98.62 94 LEU A C 1
ATOM 707 O O . LEU A 1 94 ? -0.929 -0.235 5.406 1.00 98.62 94 LEU A O 1
ATOM 711 N N . CYS A 1 95 ? -1.667 1.403 6.773 1.00 98.12 95 CYS A N 1
ATOM 712 C CA . CYS A 1 95 ? -1.649 2.521 5.830 1.00 98.12 95 CYS A CA 1
ATOM 713 C C . CYS A 1 95 ? -0.350 3.346 5.907 1.00 98.12 95 CYS A C 1
ATOM 715 O O . CYS A 1 95 ? -0.249 4.401 5.278 1.00 98.12 95 CYS A O 1
ATOM 717 N N . VAL A 1 96 ? 0.627 2.893 6.696 1.00 96.75 96 VAL A N 1
ATOM 718 C CA . VAL A 1 96 ? 1.984 3.449 6.747 1.00 96.75 96 VAL A CA 1
ATOM 719 C C . VAL A 1 96 ? 2.839 2.942 5.574 1.00 96.75 96 VAL A C 1
ATOM 721 O O . VAL A 1 96 ? 2.503 1.919 4.966 1.00 96.75 96 VAL A O 1
ATOM 724 N N . PRO A 1 97 ? 3.950 3.626 5.251 1.00 94.69 97 PRO A N 1
ATOM 725 C CA . PRO A 1 97 ? 4.983 3.091 4.371 1.00 94.69 97 PRO A CA 1
ATOM 726 C C . PRO A 1 97 ? 5.500 1.724 4.844 1.00 94.69 97 PRO A C 1
ATOM 728 O O . PRO A 1 97 ? 5.564 1.447 6.043 1.00 94.69 97 PRO A O 1
ATOM 731 N N . ALA A 1 98 ? 5.845 0.855 3.896 1.00 95.31 98 ALA A N 1
ATOM 732 C CA . ALA A 1 98 ? 6.149 -0.543 4.185 1.00 95.31 98 ALA A CA 1
ATOM 733 C C . ALA A 1 98 ? 7.427 -0.747 5.013 1.00 95.31 98 ALA A C 1
ATOM 735 O O . ALA A 1 98 ? 7.508 -1.689 5.797 1.00 95.31 98 ALA A O 1
ATOM 736 N N . ASP A 1 99 ? 8.398 0.155 4.886 1.00 94.50 99 ASP A N 1
ATOM 737 C CA . ASP A 1 99 ? 9.606 0.216 5.714 1.00 94.50 99 ASP A CA 1
ATOM 738 C C . ASP A 1 99 ? 9.292 0.443 7.202 1.00 94.50 99 ASP A C 1
ATOM 740 O O . ASP A 1 99 ? 10.062 0.023 8.058 1.00 94.50 99 ASP A O 1
ATOM 744 N N . SER A 1 100 ? 8.124 1.008 7.526 1.00 96.31 100 SER A N 1
ATOM 745 C CA . SER A 1 100 ? 7.659 1.182 8.908 1.00 96.31 100 SER A CA 1
ATOM 746 C C . SER A 1 100 ? 6.865 -0.012 9.456 1.00 96.31 100 SER A C 1
ATOM 748 O O . SER A 1 100 ? 6.524 -0.013 10.638 1.00 96.31 100 SER A O 1
ATOM 750 N N . TYR A 1 101 ? 6.524 -1.023 8.644 1.00 97.75 101 TYR A N 1
ATOM 751 C CA . TYR A 1 101 ? 5.648 -2.119 9.088 1.00 97.75 101 TYR A CA 1
ATOM 752 C C . TYR A 1 101 ? 6.204 -2.875 10.289 1.00 97.75 101 TYR A C 1
ATOM 754 O O . TYR A 1 101 ? 5.450 -3.174 11.212 1.00 97.75 101 TYR A O 1
ATOM 762 N N . LEU A 1 102 ? 7.505 -3.170 10.295 1.00 96.81 102 LEU A N 1
ATOM 763 C CA . LEU A 1 102 ? 8.119 -3.936 11.373 1.00 96.81 102 LEU A CA 1
ATOM 764 C C . LEU A 1 102 ? 8.054 -3.188 12.708 1.00 96.81 102 LEU A C 1
ATOM 766 O O . LEU A 1 102 ? 7.623 -3.761 13.707 1.00 96.81 102 LEU A O 1
ATOM 770 N N . ASP A 1 103 ? 8.443 -1.915 12.711 1.00 96.31 103 ASP A N 1
ATOM 771 C CA . ASP A 1 103 ? 8.465 -1.089 13.919 1.00 96.31 103 ASP A CA 1
ATOM 772 C C . ASP A 1 103 ? 7.053 -0.836 14.443 1.00 96.31 103 ASP A C 1
ATOM 774 O O . ASP A 1 103 ? 6.800 -0.954 15.641 1.00 96.31 103 ASP A O 1
ATOM 778 N N . VAL A 1 104 ? 6.108 -0.572 13.537 1.00 96.62 104 VAL A N 1
ATOM 779 C CA . VAL A 1 104 ? 4.695 -0.416 13.885 1.00 96.62 104 VAL A CA 1
ATOM 780 C C . VAL A 1 104 ? 4.146 -1.690 14.510 1.00 96.62 104 VAL A C 1
ATOM 782 O O . VAL A 1 104 ? 3.560 -1.623 15.583 1.00 96.62 104 VAL A O 1
ATOM 785 N N . VAL A 1 105 ? 4.349 -2.850 13.879 1.00 97.38 105 VAL A N 1
ATOM 786 C CA . VAL A 1 105 ? 3.843 -4.129 14.393 1.00 97.38 105 VAL A CA 1
ATOM 787 C C . VAL A 1 105 ? 4.471 -4.453 15.744 1.00 97.38 105 VAL A C 1
ATOM 789 O O . VAL A 1 105 ? 3.745 -4.836 16.653 1.00 97.38 105 VAL A O 1
ATOM 792 N N . ARG A 1 106 ? 5.778 -4.244 15.928 1.00 96.38 106 ARG A N 1
ATOM 793 C CA . ARG A 1 106 ? 6.445 -4.452 17.226 1.00 96.38 106 ARG A CA 1
ATOM 794 C C . ARG A 1 106 ? 5.973 -3.490 18.316 1.00 96.38 106 ARG A C 1
ATOM 796 O O . ARG A 1 106 ? 6.011 -3.852 19.484 1.00 96.38 106 ARG A O 1
ATOM 803 N N . GLY A 1 107 ? 5.555 -2.282 17.944 1.00 95.38 107 GLY A N 1
ATOM 804 C CA . GLY A 1 107 ? 5.089 -1.251 18.872 1.00 95.38 107 GLY A CA 1
ATOM 805 C C . GLY A 1 107 ? 3.631 -1.390 19.321 1.00 95.38 107 GLY A C 1
ATOM 806 O O . GLY A 1 107 ? 3.187 -0.601 20.153 1.00 95.38 107 GLY A O 1
ATOM 807 N N . LEU A 1 108 ? 2.865 -2.343 18.779 1.00 96.69 108 LEU A N 1
ATOM 808 C CA . LEU A 1 108 ? 1.481 -2.580 19.199 1.00 96.69 108 LEU A CA 1
ATOM 809 C C . LEU A 1 108 ? 1.425 -3.415 20.494 1.00 96.69 108 LEU A C 1
ATOM 811 O O . LEU A 1 108 ? 2.188 -4.376 20.623 1.00 96.69 108 LEU A O 1
ATOM 815 N N . PRO A 1 109 ? 0.492 -3.118 21.423 1.00 95.75 109 PRO A N 1
ATOM 816 C CA . PRO A 1 109 ? 0.319 -3.876 22.665 1.00 95.75 109 PRO A CA 1
ATOM 817 C C . PRO A 1 109 ? -0.432 -5.189 22.401 1.00 95.75 109 PRO A C 1
ATOM 819 O O . PRO A 1 109 ? -1.611 -5.338 22.734 1.00 95.75 109 PRO A O 1
ATOM 822 N N . TRP A 1 110 ? 0.219 -6.140 21.729 1.00 95.19 110 TRP A N 1
ATOM 823 C CA . TRP A 1 110 ? -0.419 -7.379 21.280 1.00 95.19 110 TRP A CA 1
ATOM 824 C C . TRP A 1 110 ? -1.042 -8.210 22.401 1.00 95.19 110 TRP A C 1
ATOM 826 O O . TRP A 1 110 ? -2.009 -8.927 22.157 1.00 95.19 110 TRP A O 1
ATOM 836 N N . GLU A 1 111 ? -0.541 -8.090 23.628 1.00 93.00 111 GLU A N 1
ATOM 837 C CA . GLU A 1 111 ? -1.117 -8.730 24.808 1.00 93.00 111 GLU A CA 1
ATOM 838 C C . GLU A 1 111 ? -2.555 -8.270 25.106 1.00 93.00 111 GLU A C 1
ATOM 840 O O . GLU A 1 111 ? -3.291 -8.966 25.802 1.00 93.00 111 GLU A O 1
ATOM 845 N N . ARG A 1 112 ? -2.969 -7.121 24.554 1.00 93.06 112 ARG A N 1
ATOM 846 C CA . ARG A 1 112 ? -4.318 -6.544 24.669 1.00 93.06 112 ARG A CA 1
ATOM 847 C C . ARG A 1 112 ? -5.131 -6.639 23.381 1.00 93.06 112 ARG A C 1
ATOM 849 O O . ARG A 1 112 ? -6.269 -6.192 23.371 1.00 93.06 112 ARG A O 1
ATOM 856 N N . LEU A 1 113 ? -4.554 -7.160 22.298 1.00 94.94 113 LEU A N 1
ATOM 857 C CA . LEU A 1 113 ? -5.161 -7.210 20.962 1.00 94.94 113 LEU A CA 1
ATOM 858 C C . LEU A 1 113 ? -5.469 -8.659 20.546 1.00 94.94 113 LEU A C 1
ATOM 860 O O . LEU A 1 113 ? -5.185 -9.073 19.419 1.00 94.94 113 LEU A O 1
ATOM 864 N N . GLY A 1 114 ? -6.019 -9.450 21.471 1.00 92.06 114 GLY A N 1
ATOM 865 C CA . GLY A 1 114 ? -6.304 -10.875 21.272 1.00 92.06 114 GLY A CA 1
ATOM 866 C C . GLY A 1 114 ? -7.385 -11.160 20.223 1.00 92.06 114 GLY A C 1
ATOM 867 O O . GLY A 1 114 ? -7.399 -12.232 19.617 1.00 92.06 114 GLY A O 1
ATOM 868 N N . GLY A 1 115 ? -8.265 -10.195 19.967 1.00 93.12 115 GLY A N 1
ATOM 869 C CA . GLY A 1 115 ? -9.344 -10.245 18.991 1.00 93.12 115 GLY A CA 1
ATOM 870 C C . GLY A 1 115 ? -8.912 -9.993 17.548 1.00 93.12 115 GLY A C 1
ATOM 871 O O . GLY A 1 115 ? -9.736 -10.176 16.648 1.00 93.12 115 GLY A O 1
ATOM 872 N N . VAL A 1 116 ? -7.652 -9.614 17.294 1.00 95.31 116 VAL A N 1
ATOM 873 C CA . VAL A 1 116 ? -7.155 -9.349 15.936 1.00 95.31 116 VAL A CA 1
ATOM 874 C C . VAL A 1 116 ? -7.078 -10.647 15.134 1.00 95.31 116 VAL A C 1
ATOM 876 O O . VAL A 1 116 ? -6.330 -11.572 15.448 1.00 95.31 116 VAL A O 1
ATOM 879 N N . ARG A 1 117 ? -7.835 -10.696 14.037 1.00 94.19 117 ARG A N 1
ATOM 880 C CA . ARG A 1 117 ? -7.919 -11.841 13.119 1.00 94.19 117 ARG A CA 1
ATOM 881 C C . ARG A 1 117 ? -7.241 -11.576 11.783 1.00 94.19 117 ARG A C 1
ATOM 883 O O . ARG A 1 117 ? -6.806 -12.531 11.144 1.00 94.19 117 ARG A O 1
ATOM 890 N N . THR A 1 118 ? -7.148 -10.313 11.363 1.00 96.00 118 THR A N 1
ATOM 891 C CA . THR A 1 118 ? -6.614 -9.937 10.046 1.00 96.00 118 THR A CA 1
ATOM 892 C C . THR A 1 118 ? -5.700 -8.720 10.132 1.00 96.00 118 THR A C 1
ATOM 894 O O . THR A 1 118 ? -6.052 -7.720 10.754 1.00 96.00 118 THR A O 1
ATOM 897 N N . LEU A 1 119 ? -4.553 -8.778 9.455 1.00 97.62 119 LEU A N 1
ATOM 898 C CA . LEU A 1 119 ? -3.711 -7.622 9.147 1.00 97.62 119 LEU A CA 1
ATOM 899 C C . LEU A 1 119 ? -3.667 -7.444 7.628 1.00 97.62 119 LEU A C 1
ATOM 901 O O . LEU A 1 119 ? -3.285 -8.373 6.922 1.00 97.62 119 LEU A O 1
ATOM 905 N N . LEU A 1 120 ? -4.009 -6.261 7.123 1.00 98.25 120 LEU A N 1
ATOM 906 C CA . LEU A 1 120 ? -3.846 -5.911 5.712 1.00 98.25 120 LEU A CA 1
ATOM 907 C C . LEU A 1 120 ? -2.641 -4.987 5.519 1.00 98.25 120 LEU A C 1
ATOM 909 O O . LEU A 1 120 ? -2.611 -3.878 6.052 1.00 98.25 120 LEU A O 1
ATOM 913 N N . LEU A 1 121 ? -1.690 -5.416 4.692 1.00 98.62 121 LEU A N 1
ATOM 914 C CA . LEU A 1 121 ? -0.579 -4.599 4.213 1.00 98.62 121 LEU A CA 1
ATOM 915 C C . LEU A 1 121 ? -1.011 -3.903 2.919 1.00 98.62 121 LEU A C 1
ATOM 917 O O . LEU A 1 121 ? -1.132 -4.549 1.876 1.00 98.62 121 LEU A O 1
ATOM 921 N N . VAL A 1 122 ? -1.289 -2.596 2.984 1.00 97.75 122 VAL A N 1
ATOM 922 C CA . VAL A 1 122 ? -1.896 -1.865 1.854 1.00 97.75 122 VAL A CA 1
ATOM 923 C C . VAL A 1 122 ? -0.938 -1.701 0.673 1.00 97.75 122 VAL A C 1
ATOM 925 O O . VAL A 1 122 ? -1.379 -1.612 -0.470 1.00 97.75 122 VAL A O 1
ATOM 928 N N . SER A 1 123 ? 0.369 -1.649 0.924 1.00 95.75 123 SER A N 1
ATOM 929 C CA . SER A 1 123 ? 1.377 -1.479 -0.120 1.00 95.75 123 SER A CA 1
ATOM 930 C C . SER A 1 123 ? 2.652 -2.219 0.256 1.00 95.75 123 SER A C 1
ATOM 932 O O . SER A 1 123 ? 3.571 -1.619 0.801 1.00 95.75 123 SER A O 1
ATOM 934 N N . ALA A 1 124 ? 2.709 -3.516 -0.022 1.00 96.69 124 ALA A N 1
ATOM 935 C CA . ALA A 1 124 ? 3.792 -4.379 0.429 1.00 96.69 124 ALA A CA 1
ATOM 936 C C . ALA A 1 124 ? 4.994 -4.428 -0.543 1.00 96.69 124 ALA A C 1
ATOM 938 O O . ALA A 1 124 ? 4.853 -4.240 -1.754 1.00 96.69 124 ALA A O 1
ATOM 939 N N . PHE A 1 125 ? 6.187 -4.690 -0.000 1.00 95.19 125 PHE A N 1
ATOM 940 C CA . PHE A 1 125 ? 7.379 -5.103 -0.755 1.00 95.19 125 PHE A CA 1
ATOM 941 C C . PHE A 1 125 ? 7.571 -6.624 -0.642 1.00 95.19 125 PHE A C 1
ATOM 943 O O . PHE A 1 125 ? 6.965 -7.252 0.224 1.00 95.19 125 PHE A O 1
ATOM 950 N N . ILE A 1 126 ? 8.427 -7.213 -1.485 1.00 96.75 126 ILE A N 1
ATOM 951 C CA . ILE A 1 126 ? 8.729 -8.658 -1.474 1.00 96.75 126 ILE A CA 1
ATOM 952 C C . ILE A 1 126 ? 9.299 -9.083 -0.113 1.00 96.75 126 ILE A C 1
ATOM 954 O O . ILE A 1 126 ? 10.404 -8.689 0.253 1.00 96.75 126 ILE A O 1
ATOM 958 N N . GLY A 1 127 ? 8.551 -9.903 0.624 1.00 96.69 127 GLY A N 1
ATOM 959 C CA . GLY A 1 127 ? 8.899 -10.385 1.960 1.00 96.69 127 GLY A CA 1
ATOM 960 C C . GLY A 1 127 ? 8.268 -9.593 3.109 1.00 96.69 127 GLY A C 1
ATOM 961 O O . GLY A 1 127 ? 8.494 -9.942 4.270 1.00 96.69 127 GLY A O 1
ATOM 962 N N . ALA A 1 128 ? 7.458 -8.565 2.838 1.00 97.69 128 ALA A N 1
ATOM 963 C CA . ALA A 1 128 ? 6.802 -7.783 3.888 1.00 97.69 128 ALA A CA 1
ATOM 964 C C . ALA A 1 128 ? 5.859 -8.646 4.742 1.00 97.69 128 ALA A C 1
ATOM 966 O O . ALA A 1 128 ? 5.840 -8.503 5.966 1.00 97.69 128 ALA A O 1
ATOM 967 N N . ASN A 1 129 ? 5.126 -9.586 4.132 1.00 97.69 129 ASN A N 1
ATOM 968 C CA . ASN A 1 129 ? 4.286 -10.536 4.862 1.00 97.69 129 ASN A CA 1
ATOM 969 C C . ASN A 1 129 ? 5.095 -11.373 5.855 1.00 97.69 129 ASN A C 1
ATOM 971 O O . ASN A 1 129 ? 4.730 -11.473 7.026 1.00 97.69 129 ASN A O 1
ATOM 975 N N . LEU A 1 130 ? 6.205 -11.954 5.387 1.00 96.38 130 LEU A N 1
ATOM 976 C CA . LEU A 1 130 ? 7.102 -12.771 6.205 1.00 96.38 130 LEU A CA 1
ATOM 977 C C . LEU A 1 130 ? 7.667 -11.957 7.368 1.00 96.38 130 LEU A C 1
ATOM 979 O O . LEU A 1 130 ? 7.644 -12.422 8.508 1.00 96.38 130 LEU A O 1
ATOM 983 N N . LEU A 1 131 ? 8.102 -10.725 7.094 1.00 97.06 131 LEU A N 1
ATOM 984 C CA . LEU A 1 131 ? 8.635 -9.817 8.103 1.00 97.06 131 LEU A CA 1
ATOM 985 C C . LEU A 1 131 ? 7.594 -9.502 9.181 1.00 97.06 131 LEU A C 1
ATOM 987 O O . LEU A 1 131 ? 7.871 -9.671 10.367 1.00 97.06 131 LEU A O 1
ATOM 991 N N . VAL A 1 132 ? 6.381 -9.114 8.778 1.00 98.12 132 VAL A N 1
ATOM 992 C CA . VAL A 1 132 ? 5.284 -8.812 9.707 1.00 98.12 132 VAL A CA 1
ATOM 993 C C . VAL A 1 132 ? 4.929 -10.035 10.543 1.00 98.12 132 VAL A C 1
ATOM 995 O O . VAL A 1 132 ? 4.841 -9.932 11.762 1.00 98.12 132 VAL A O 1
ATOM 998 N N . ARG A 1 133 ? 4.795 -11.211 9.923 1.00 96.88 133 ARG A N 1
ATOM 999 C CA . ARG A 1 133 ? 4.491 -12.457 10.641 1.00 96.88 133 ARG A CA 1
ATOM 1000 C C . ARG A 1 133 ? 5.567 -12.836 11.649 1.00 96.88 133 ARG A C 1
ATOM 1002 O O . ARG A 1 133 ? 5.225 -13.308 12.725 1.00 96.88 133 ARG A O 1
ATOM 1009 N N . SER A 1 134 ? 6.840 -12.613 11.320 1.00 95.81 134 SER A N 1
ATOM 1010 C CA . SER A 1 134 ? 7.958 -12.862 12.239 1.00 95.81 134 SER A CA 1
ATOM 1011 C C . SER A 1 134 ? 7.956 -11.937 13.461 1.00 95.81 134 SER A C 1
ATOM 1013 O O . SER A 1 134 ? 8.568 -12.260 14.475 1.00 95.81 134 SER A O 1
ATOM 1015 N N . ALA A 1 135 ? 7.272 -10.793 13.369 1.00 96.62 135 ALA A N 1
ATOM 1016 C CA . ALA A 1 135 ? 7.164 -9.806 14.436 1.00 96.62 135 ALA A CA 1
ATOM 1017 C C . ALA A 1 135 ? 5.912 -9.976 15.308 1.00 96.62 135 ALA A C 1
ATOM 1019 O O . ALA A 1 135 ? 5.824 -9.345 16.359 1.00 96.62 135 ALA A O 1
ATOM 1020 N N . LEU A 1 136 ? 4.950 -10.804 14.884 1.00 96.69 136 LEU A N 1
ATOM 1021 C CA . LEU A 1 136 ? 3.780 -11.133 15.693 1.00 96.69 136 LEU A CA 1
ATOM 1022 C C . LEU A 1 136 ? 4.198 -11.999 16.893 1.00 96.69 136 LEU A C 1
ATOM 1024 O O . LEU A 1 136 ? 5.091 -12.841 16.760 1.00 96.69 136 LEU A O 1
ATOM 1028 N N . PRO A 1 137 ? 3.557 -11.843 18.064 1.00 94.56 137 PRO A N 1
ATOM 1029 C CA . PRO A 1 137 ? 3.883 -12.665 19.220 1.00 94.56 137 PRO A CA 1
ATOM 1030 C C . PRO A 1 137 ? 3.531 -14.134 18.979 1.00 94.56 137 PRO A C 1
ATOM 1032 O O . PRO A 1 137 ? 2.627 -14.474 18.206 1.00 94.56 137 PRO A O 1
ATOM 1035 N N . ALA A 1 138 ? 4.221 -15.016 19.701 1.00 91.06 138 ALA A N 1
ATOM 1036 C CA . ALA A 1 138 ? 3.940 -16.443 19.672 1.00 91.06 138 ALA A CA 1
ATOM 1037 C C . ALA A 1 138 ? 2.461 -16.715 19.997 1.00 91.06 138 ALA A C 1
ATOM 1039 O O . ALA A 1 138 ? 1.904 -16.166 20.945 1.00 91.06 138 ALA A O 1
ATOM 1040 N N . GLY A 1 139 ? 1.820 -17.564 19.193 1.00 85.88 139 GLY A N 1
ATOM 1041 C CA . GLY A 1 139 ? 0.405 -17.901 19.350 1.00 85.88 139 GLY A CA 1
ATOM 1042 C C . GLY A 1 139 ? -0.570 -16.954 18.645 1.00 85.88 139 GLY A C 1
ATOM 1043 O O . GLY A 1 139 ? -1.731 -17.331 18.501 1.00 85.88 139 GLY A O 1
ATOM 1044 N N . CYS A 1 140 ? -0.131 -15.798 18.129 1.00 91.25 140 CYS A N 1
ATOM 1045 C CA . CYS A 1 140 ? -0.981 -14.941 17.302 1.00 91.25 140 CYS A CA 1
ATOM 1046 C C . CYS A 1 140 ? -1.445 -15.696 16.044 1.00 91.25 140 CYS A C 1
ATOM 1048 O O . CYS A 1 140 ? -0.637 -16.161 15.240 1.00 91.25 140 CYS A O 1
ATOM 1050 N N . GLN A 1 141 ? -2.763 -15.818 15.873 1.00 87.62 141 GLN A N 1
ATOM 1051 C CA . GLN A 1 141 ? -3.386 -16.518 14.743 1.00 87.62 141 GLN A CA 1
ATOM 1052 C C . GLN A 1 141 ? -3.907 -15.561 13.665 1.00 87.62 141 GLN A C 1
ATOM 1054 O O . GLN A 1 141 ? -4.684 -15.974 12.800 1.00 87.62 141 GLN A O 1
ATOM 1059 N N . ALA A 1 142 ? -3.509 -14.288 13.711 1.00 93.38 142 ALA A N 1
ATOM 1060 C CA . ALA A 1 142 ? -3.960 -13.311 12.740 1.00 93.38 142 ALA A CA 1
ATOM 1061 C C . ALA A 1 142 ? -3.459 -13.669 11.332 1.00 93.38 142 ALA A C 1
ATOM 1063 O O . ALA A 1 142 ? -2.292 -14.005 11.118 1.00 93.38 142 ALA A O 1
ATOM 1064 N N . THR A 1 143 ? -4.357 -13.592 10.355 1.00 95.81 143 THR A N 1
ATOM 1065 C CA . THR A 1 143 ? -4.008 -13.766 8.948 1.00 95.81 143 THR A CA 1
ATOM 1066 C C . THR A 1 143 ? -3.454 -12.460 8.408 1.00 95.81 143 THR A C 1
ATOM 1068 O O . THR A 1 143 ? -4.120 -11.429 8.452 1.00 95.81 143 THR A O 1
ATOM 1071 N N . VAL A 1 144 ? -2.245 -12.503 7.862 1.00 97.81 144 VAL A N 1
ATOM 1072 C CA . VAL A 1 144 ? -1.636 -11.358 7.180 1.00 97.81 144 VAL A CA 1
ATOM 1073 C C . VAL A 1 144 ? -1.924 -11.448 5.685 1.00 97.81 144 VAL A C 1
ATOM 1075 O O . VAL A 1 144 ? -1.599 -12.459 5.051 1.00 97.81 144 VAL A O 1
ATOM 1078 N N . LEU A 1 145 ? -2.532 -10.396 5.144 1.00 98.12 145 LEU A N 1
ATOM 1079 C CA . LEU A 1 145 ? -2.848 -10.187 3.736 1.00 98.12 145 LEU A CA 1
ATOM 1080 C C . LEU A 1 145 ? -1.899 -9.140 3.143 1.00 98.12 145 LEU A C 1
ATOM 1082 O O . LEU A 1 145 ? -1.690 -8.094 3.756 1.00 98.12 145 LEU A O 1
ATOM 1086 N N . SER A 1 146 ? -1.382 -9.383 1.941 1.00 98.38 146 SER A N 1
ATOM 1087 C CA . SER A 1 146 ? -0.493 -8.456 1.231 1.00 98.38 146 SER A CA 1
ATOM 1088 C C . SER A 1 146 ? -1.125 -7.982 -0.070 1.00 98.38 146 SER A C 1
ATOM 1090 O O . SER A 1 146 ? -1.403 -8.797 -0.952 1.00 98.38 146 SER A O 1
ATOM 1092 N N . LEU A 1 147 ? -1.312 -6.668 -0.208 1.00 98.31 147 LEU A N 1
ATOM 1093 C CA . LEU A 1 147 ? -1.560 -6.043 -1.504 1.00 98.31 147 LEU A CA 1
ATOM 1094 C C . LEU A 1 147 ? -0.239 -5.709 -2.186 1.00 98.31 147 LEU A C 1
ATOM 1096 O O . LEU A 1 147 ? 0.690 -5.200 -1.557 1.00 98.31 147 LEU A O 1
ATOM 1100 N N . SER A 1 148 ? -0.193 -5.921 -3.498 1.00 97.00 148 SER A N 1
ATOM 1101 C CA . SER A 1 148 ? 0.984 -5.621 -4.312 1.00 97.00 148 SER A CA 1
ATOM 1102 C C . SER A 1 148 ? 1.383 -4.146 -4.295 1.00 97.00 148 SER A C 1
ATOM 1104 O O . SER A 1 148 ? 2.543 -3.802 -4.471 1.00 97.00 148 SER A O 1
ATOM 1106 N N . SER A 1 149 ? 0.417 -3.251 -4.109 1.00 95.94 149 SER A N 1
ATOM 1107 C CA . SER A 1 149 ? 0.624 -1.811 -3.987 1.00 95.94 149 SER A CA 1
ATOM 1108 C C . SER A 1 149 ? -0.667 -1.153 -3.520 1.00 95.94 149 SER A C 1
ATOM 1110 O O . SER A 1 149 ? -1.747 -1.723 -3.705 1.00 95.94 149 SER A O 1
ATOM 1112 N N . TYR A 1 150 ? -0.572 0.090 -3.048 1.00 97.06 150 TYR A N 1
ATOM 1113 C CA . TYR A 1 150 ? -1.761 0.918 -2.892 1.00 97.06 150 TYR A CA 1
ATOM 1114 C C . TYR A 1 150 ? -2.521 1.046 -4.227 1.00 97.06 150 TYR A C 1
ATOM 1116 O O . TYR A 1 150 ? -1.931 1.229 -5.296 1.00 97.06 150 TYR A O 1
ATOM 1124 N N . TYR A 1 151 ? -3.846 0.933 -4.156 1.00 96.19 151 TYR A N 1
ATOM 1125 C CA . TYR A 1 151 ? -4.734 0.767 -5.307 1.00 96.19 151 TYR A CA 1
ATOM 1126 C C . TYR A 1 151 ? -5.194 2.081 -5.952 1.00 96.19 151 TYR A C 1
ATOM 1128 O O . TYR A 1 151 ? -5.952 2.050 -6.919 1.00 96.19 151 TYR A O 1
ATOM 1136 N N . ALA A 1 152 ? -4.753 3.238 -5.458 1.00 96.50 152 ALA A N 1
ATOM 1137 C CA . ALA A 1 152 ? -5.129 4.534 -6.014 1.00 96.50 152 ALA A CA 1
ATOM 1138 C C . ALA A 1 152 ? -3.971 5.545 -5.984 1.00 96.50 152 ALA A C 1
ATOM 1140 O O . ALA A 1 152 ? -2.877 5.268 -5.499 1.00 96.50 152 ALA A O 1
ATOM 1141 N N . ALA A 1 153 ? -4.209 6.729 -6.540 1.00 96.12 153 ALA A N 1
ATOM 1142 C CA . ALA A 1 153 ? -3.308 7.873 -6.497 1.00 96.12 153 ALA A CA 1
ATOM 1143 C C . ALA A 1 153 ? -3.975 8.994 -5.698 1.00 96.12 153 ALA A C 1
ATOM 1145 O O . ALA A 1 153 ? -4.669 9.852 -6.256 1.00 96.12 153 ALA A O 1
ATOM 1146 N N . THR A 1 154 ? -3.759 8.964 -4.385 1.00 97.31 154 THR A N 1
ATOM 1147 C CA . THR A 1 154 ? -4.462 9.817 -3.424 1.00 97.31 154 THR A CA 1
ATOM 1148 C C . THR A 1 154 ? -3.465 10.657 -2.651 1.00 97.31 154 THR A C 1
ATOM 1150 O O . THR A 1 154 ? -2.454 10.148 -2.170 1.00 97.31 154 THR A O 1
ATOM 1153 N N . LYS A 1 155 ? -3.742 11.954 -2.524 1.00 96.62 155 LYS A N 1
ATOM 1154 C CA . LYS A 1 155 ? -2.895 12.891 -1.778 1.00 96.62 155 LYS A CA 1
ATOM 1155 C C . LYS A 1 155 ? -3.724 13.734 -0.823 1.00 96.62 155 LYS A C 1
ATOM 1157 O O . LYS A 1 155 ? -4.880 14.018 -1.120 1.00 96.62 155 LYS A O 1
ATOM 1162 N N . VAL A 1 156 ? -3.127 14.171 0.282 1.00 95.12 156 VAL A N 1
ATOM 1163 C CA . VAL A 1 156 ? -3.716 15.232 1.108 1.00 95.12 156 VAL A CA 1
ATOM 1164 C C . VAL A 1 156 ? -3.769 16.509 0.262 1.00 95.12 156 VAL A C 1
ATOM 1166 O O . VAL A 1 156 ? -2.840 16.791 -0.500 1.00 95.12 156 VAL A O 1
ATOM 1169 N N . ILE A 1 157 ? -4.892 17.230 0.314 1.00 92.19 157 ILE A N 1
ATOM 1170 C CA . ILE A 1 157 ? -5.084 18.451 -0.486 1.00 92.19 157 ILE A CA 1
ATOM 1171 C C . ILE A 1 157 ? -4.226 19.583 0.077 1.00 92.19 157 ILE A C 1
ATOM 1173 O O . ILE A 1 157 ? -3.529 20.258 -0.678 1.00 92.19 157 ILE A O 1
ATOM 1177 N N . ASP A 1 158 ? -4.276 19.748 1.397 1.00 88.12 158 ASP A N 1
ATOM 1178 C CA . ASP A 1 158 ? -3.591 20.790 2.150 1.00 88.12 158 ASP A CA 1
ATOM 1179 C C . ASP A 1 158 ? -3.164 20.234 3.520 1.00 88.12 158 ASP A C 1
ATOM 1181 O O . ASP A 1 158 ? -3.978 19.676 4.255 1.00 88.12 158 ASP A O 1
ATOM 1185 N N . GLU A 1 159 ? -1.892 20.397 3.885 1.00 83.94 159 GLU A N 1
ATOM 1186 C CA . GLU A 1 159 ? -1.343 19.961 5.179 1.00 83.94 159 GLU A CA 1
ATOM 1187 C C . GLU A 1 159 ? -1.918 20.735 6.382 1.00 83.94 159 GLU A C 1
ATOM 1189 O O . GLU A 1 159 ? -1.784 20.302 7.534 1.00 83.94 159 GLU A O 1
ATOM 1194 N N . THR A 1 160 ? -2.570 21.880 6.152 1.00 86.31 160 THR A N 1
ATOM 1195 C CA . THR A 1 160 ? -3.366 22.571 7.180 1.00 86.31 160 THR A CA 1
ATOM 1196 C C . THR A 1 160 ? -4.718 21.892 7.424 1.00 86.31 160 THR A C 1
ATOM 1198 O O . THR A 1 160 ? -5.300 22.049 8.497 1.00 86.31 160 THR A O 1
ATOM 1201 N N . GLN A 1 161 ? -5.184 21.073 6.476 1.00 88.94 161 GLN A N 1
ATOM 1202 C CA . GLN A 1 161 ? -6.440 20.325 6.526 1.00 88.94 161 GLN A CA 1
ATOM 1203 C C . GLN A 1 161 ? -6.159 18.823 6.342 1.00 88.94 161 GLN A C 1
ATOM 1205 O O . GLN A 1 161 ? -6.550 18.221 5.339 1.00 88.94 161 GLN A O 1
ATOM 1210 N N . PRO A 1 162 ? -5.501 18.177 7.324 1.00 92.88 162 PRO A N 1
ATOM 1211 C CA . PRO A 1 162 ? -4.905 16.847 7.164 1.00 92.88 162 PRO A CA 1
ATOM 1212 C C . PRO A 1 162 ? -5.917 15.709 6.957 1.00 92.88 162 PRO A C 1
ATOM 1214 O O . PRO A 1 162 ? -5.506 14.583 6.675 1.00 92.88 162 PRO A O 1
ATOM 1217 N N . LEU A 1 163 ? -7.215 15.995 7.111 1.00 97.00 163 LEU A N 1
ATOM 1218 C CA . LEU A 1 163 ? -8.333 15.068 6.928 1.00 97.00 163 LEU A CA 1
ATOM 1219 C C . LEU A 1 163 ? -8.966 15.137 5.531 1.00 97.00 163 LEU A C 1
ATOM 1221 O O . LEU A 1 163 ? -9.910 14.395 5.267 1.00 97.00 163 LEU A O 1
ATOM 1225 N N . ARG A 1 164 ? -8.469 16.010 4.644 1.00 97.50 164 ARG A N 1
ATOM 1226 C CA . ARG A 1 164 ? -8.970 16.165 3.275 1.00 97.50 164 ARG A CA 1
ATOM 1227 C C . ARG A 1 164 ? -7.993 15.592 2.267 1.00 97.50 164 ARG A C 1
ATOM 1229 O O . ARG A 1 164 ? -6.835 16.012 2.201 1.00 97.50 164 ARG A O 1
ATOM 1236 N N . ALA A 1 165 ? -8.471 14.672 1.442 1.00 98.12 165 ALA A N 1
ATOM 1237 C CA . ALA A 1 165 ? -7.675 14.038 0.406 1.00 98.12 165 ALA A CA 1
ATOM 1238 C C . ALA A 1 165 ? -8.352 14.095 -0.968 1.00 98.12 165 ALA A C 1
ATOM 1240 O O . ALA A 1 165 ? -9.571 14.177 -1.079 1.00 98.12 165 ALA A O 1
ATOM 1241 N N . LEU A 1 166 ? -7.535 14.034 -2.018 1.00 98.00 166 LEU A N 1
ATOM 1242 C CA . LEU A 1 166 ? -7.951 13.997 -3.416 1.00 98.00 166 LEU A CA 1
ATOM 1243 C C . LEU A 1 166 ? -7.441 12.712 -4.071 1.00 98.00 166 LEU A C 1
ATOM 1245 O O . LEU A 1 166 ? -6.224 12.520 -4.157 1.00 98.00 166 LEU A O 1
ATOM 1249 N N . THR A 1 167 ? -8.353 11.902 -4.602 1.00 98.25 167 THR A N 1
ATOM 1250 C CA . THR A 1 167 ? -8.052 10.744 -5.454 1.00 98.25 167 THR A CA 1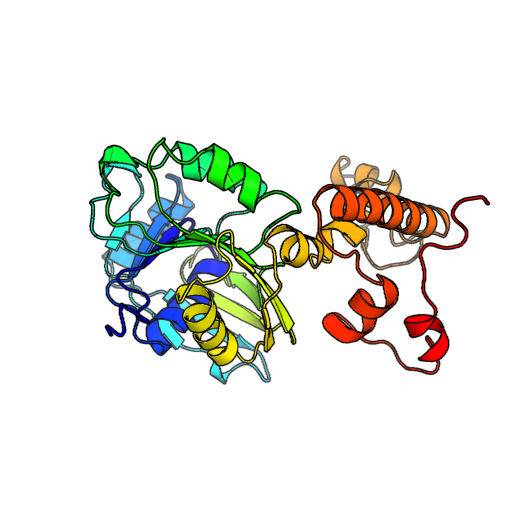
ATOM 1251 C C . THR A 1 167 ? -8.076 11.166 -6.914 1.00 98.25 167 THR A C 1
ATOM 1253 O O . THR A 1 167 ? -9.118 11.529 -7.463 1.00 98.25 167 THR A O 1
ATOM 1256 N N . LYS A 1 168 ? -6.911 11.117 -7.563 1.00 96.94 168 LYS A N 1
ATOM 1257 C CA . LYS A 1 168 ? -6.752 11.501 -8.973 1.00 96.94 168 LYS A CA 1
ATOM 1258 C C . LYS A 1 168 ? -6.993 10.353 -9.939 1.00 96.94 168 LYS A C 1
ATOM 1260 O O . LYS A 1 168 ? -7.489 10.570 -11.039 1.00 96.94 168 LYS A O 1
ATOM 1265 N N . ALA A 1 169 ? -6.588 9.157 -9.535 1.00 95.19 169 ALA A N 1
ATOM 1266 C CA . ALA A 1 169 ? -6.648 7.958 -10.349 1.00 95.19 169 ALA A CA 1
ATOM 1267 C C . ALA A 1 169 ? -6.805 6.734 -9.453 1.00 95.19 169 ALA A C 1
ATOM 1269 O O . ALA A 1 169 ? -6.411 6.752 -8.285 1.00 95.19 169 ALA A O 1
ATOM 1270 N N . VAL A 1 170 ? -7.341 5.667 -10.028 1.00 95.19 170 VAL A N 1
ATOM 1271 C CA . VAL A 1 170 ? -7.444 4.349 -9.406 1.00 95.19 170 VAL A CA 1
ATOM 1272 C C . VAL A 1 170 ? -6.760 3.339 -10.315 1.00 95.19 170 VAL A C 1
ATOM 1274 O O . VAL A 1 170 ? -6.857 3.444 -11.539 1.00 95.19 170 VAL A O 1
ATOM 1277 N N . LYS A 1 171 ? -6.032 2.385 -9.732 1.00 94.25 171 LYS A N 1
ATOM 1278 C CA . LYS A 1 171 ? -5.407 1.307 -10.495 1.00 94.25 171 LYS A CA 1
ATOM 1279 C C . LYS A 1 171 ? -6.482 0.421 -11.105 1.00 94.25 171 LYS A C 1
ATOM 1281 O O . LYS A 1 171 ? -7.448 0.065 -10.440 1.00 94.25 171 LYS A O 1
ATOM 1286 N N . ARG A 1 172 ? -6.259 -0.008 -12.347 1.00 92.19 172 ARG A N 1
ATOM 1287 C CA . ARG A 1 172 ? -7.115 -1.007 -12.993 1.00 92.19 172 ARG A CA 1
ATOM 1288 C C . ARG A 1 172 ? -7.145 -2.307 -12.192 1.00 92.19 172 ARG A C 1
ATOM 1290 O O . ARG A 1 172 ? -8.208 -2.893 -12.025 1.00 92.19 172 ARG A O 1
ATOM 1297 N N . ARG A 1 173 ? -5.977 -2.735 -11.705 1.00 95.12 173 ARG A N 1
ATOM 1298 C CA . ARG A 1 173 ? -5.791 -4.007 -11.017 1.00 95.12 173 ARG A CA 1
ATOM 1299 C C . ARG A 1 173 ? -4.792 -3.898 -9.869 1.00 95.12 173 ARG A C 1
ATOM 1301 O O . ARG A 1 173 ? -3.805 -3.168 -9.966 1.00 95.12 173 ARG A O 1
ATOM 1308 N N . VAL A 1 174 ? -5.021 -4.674 -8.815 1.00 96.81 174 VAL A N 1
ATOM 1309 C CA . VAL A 1 174 ? -4.029 -5.006 -7.782 1.00 96.81 174 VAL A CA 1
ATOM 1310 C C . VAL A 1 174 ? -4.036 -6.504 -7.499 1.00 96.81 174 VAL A C 1
ATOM 1312 O O . VAL A 1 174 ? -5.016 -7.197 -7.775 1.00 96.81 174 VAL A O 1
ATOM 1315 N N . TYR A 1 175 ? -2.942 -7.002 -6.933 1.00 97.50 175 TYR A N 1
ATOM 1316 C CA . TYR A 1 175 ? -2.809 -8.409 -6.570 1.00 97.50 175 TYR A CA 1
ATOM 1317 C C . TYR A 1 175 ? -2.873 -8.568 -5.057 1.00 97.50 175 TYR A C 1
ATOM 1319 O O . TYR A 1 175 ? -2.336 -7.733 -4.327 1.00 97.50 175 TYR A O 1
ATOM 1327 N N . LEU A 1 176 ? -3.532 -9.630 -4.597 1.00 97.56 176 LEU A N 1
ATOM 1328 C CA . LEU A 1 176 ? -3.769 -9.901 -3.182 1.00 97.56 176 LEU A CA 1
ATOM 1329 C C . LEU A 1 176 ? -3.301 -11.312 -2.830 1.00 97.56 176 LEU A C 1
ATOM 1331 O O . LEU A 1 176 ? -3.827 -12.294 -3.351 1.00 97.56 176 LEU A O 1
ATOM 1335 N N . GLY A 1 177 ? -2.339 -11.409 -1.919 1.00 96.69 177 GLY A N 1
ATOM 1336 C CA . GLY A 1 177 ? -1.856 -12.673 -1.372 1.00 96.69 177 GLY A CA 1
ATOM 1337 C C . GLY A 1 177 ? -2.197 -12.803 0.109 1.00 96.69 177 GLY A C 1
ATOM 1338 O O . GLY A 1 177 ? -2.393 -11.807 0.806 1.00 96.69 177 GLY A O 1
ATOM 1339 N N . SER A 1 178 ? -2.287 -14.037 0.597 1.00 96.38 178 SER A N 1
ATOM 1340 C CA . SER A 1 178 ? -2.659 -14.340 1.980 1.00 96.38 178 SER A CA 1
ATOM 1341 C C . SER A 1 178 ? -1.695 -15.343 2.586 1.00 96.38 178 SER A C 1
ATOM 1343 O O . SER A 1 178 ? -1.361 -16.342 1.959 1.00 96.38 178 SER A O 1
ATOM 1345 N N . SER A 1 179 ? -1.302 -15.112 3.836 1.00 95.25 179 SER A N 1
ATOM 1346 C CA . SER A 1 179 ? -0.516 -16.070 4.627 1.00 95.25 179 SER A CA 1
ATOM 1347 C C . SER A 1 179 ? -1.256 -17.381 4.925 1.00 95.25 179 SER A C 1
ATOM 1349 O O . SER A 1 179 ? -0.633 -18.348 5.361 1.00 95.25 179 SER A O 1
ATOM 1351 N N . ARG A 1 180 ? -2.576 -17.421 4.694 1.00 91.75 180 ARG A N 1
ATOM 1352 C CA . ARG A 1 180 ? -3.421 -18.621 4.768 1.00 91.75 180 ARG A CA 1
ATOM 1353 C C . ARG A 1 180 ? -4.218 -18.792 3.466 1.00 91.75 180 ARG A C 1
ATOM 1355 O O . ARG A 1 180 ? -4.949 -17.861 3.117 1.00 91.75 180 ARG A O 1
ATOM 1362 N N . PRO A 1 181 ? -4.128 -19.939 2.767 1.00 81.25 181 PRO A N 1
ATOM 1363 C CA . PRO A 1 181 ? -4.822 -20.148 1.490 1.00 81.25 181 PRO A CA 1
ATOM 1364 C C . PRO A 1 181 ? -6.347 -19.975 1.575 1.00 81.25 181 PRO A C 1
ATOM 1366 O O . PRO A 1 181 ? -6.938 -19.297 0.729 1.00 81.25 181 PRO A O 1
ATOM 1369 N N . ASP A 1 182 ? -6.950 -20.508 2.642 1.00 79.62 182 ASP A N 1
ATOM 1370 C CA . ASP A 1 182 ? -8.395 -20.503 2.896 1.00 79.62 182 ASP A CA 1
ATOM 1371 C C . ASP A 1 182 ? -8.766 -19.419 3.914 1.00 79.62 182 ASP A C 1
ATOM 1373 O O . ASP A 1 182 ? -9.135 -19.687 5.057 1.00 79.62 182 ASP A O 1
ATOM 1377 N N . CYS A 1 183 ? -8.608 -18.157 3.511 1.00 82.38 183 CYS A N 1
ATOM 1378 C CA . CYS A 1 183 ? -8.943 -17.006 4.345 1.00 82.38 183 CYS A CA 1
ATOM 1379 C C . CYS A 1 183 ? -10.192 -16.278 3.814 1.00 82.38 183 CYS A C 1
ATOM 1381 O O . CYS A 1 183 ? -10.101 -15.631 2.765 1.00 82.38 183 CYS A O 1
ATOM 1383 N N . PRO A 1 184 ? -11.330 -16.292 4.542 1.00 86.50 184 PRO A N 1
ATOM 1384 C CA . PRO A 1 184 ? -12.529 -15.532 4.173 1.00 86.50 184 PRO A CA 1
ATOM 1385 C C . PRO A 1 184 ? -12.270 -14.029 4.005 1.00 86.50 184 PRO A C 1
ATOM 1387 O O . PRO A 1 184 ? -12.832 -13.398 3.111 1.00 86.50 184 PRO A O 1
ATOM 1390 N N . ALA A 1 185 ? -11.339 -13.465 4.787 1.00 89.06 185 ALA A N 1
ATOM 1391 C CA . ALA A 1 185 ? -10.988 -12.050 4.696 1.00 89.06 185 ALA A CA 1
ATOM 1392 C C . ALA A 1 185 ? -10.444 -11.663 3.311 1.00 89.06 185 ALA A C 1
ATOM 1394 O O . ALA A 1 185 ? -10.612 -10.518 2.897 1.00 89.06 185 ALA A O 1
ATOM 1395 N N . ARG A 1 186 ? -9.850 -12.603 2.555 1.00 90.56 186 ARG A N 1
ATOM 1396 C CA . ARG A 1 186 ? -9.409 -12.345 1.176 1.00 90.56 186 ARG A CA 1
ATOM 1397 C C . ARG A 1 186 ? -10.583 -11.927 0.290 1.00 90.56 186 ARG A C 1
ATOM 1399 O O . ARG A 1 186 ? -10.458 -10.964 -0.459 1.00 90.56 186 ARG A O 1
ATOM 1406 N N . GLU A 1 187 ? -11.716 -12.617 0.398 1.00 91.50 187 GLU A N 1
ATOM 1407 C CA . GLU A 1 187 ? -12.911 -12.316 -0.394 1.00 91.50 187 GLU A CA 1
ATOM 1408 C C . GLU A 1 187 ? -13.595 -11.029 0.075 1.00 91.50 187 GLU A C 1
ATOM 1410 O O . GLU A 1 187 ? -14.026 -10.211 -0.738 1.00 91.50 187 GLU A O 1
ATOM 1415 N N . THR A 1 188 ? -13.635 -10.794 1.387 1.00 92.25 188 THR A N 1
ATOM 1416 C CA . THR A 1 188 ? -14.129 -9.530 1.946 1.00 92.25 188 THR A CA 1
ATOM 1417 C C . THR A 1 188 ? -13.328 -8.341 1.412 1.00 92.25 188 THR A C 1
ATOM 1419 O O . THR A 1 188 ? -13.916 -7.392 0.896 1.00 92.25 188 THR A O 1
ATOM 1422 N N . TRP A 1 189 ? -11.995 -8.410 1.424 1.00 93.25 189 TRP A N 1
ATOM 1423 C CA . TRP A 1 189 ? -11.146 -7.348 0.879 1.00 93.25 189 TRP A CA 1
ATOM 1424 C C . TRP A 1 189 ? -11.226 -7.224 -0.644 1.00 93.25 189 TRP A C 1
ATOM 1426 O O . TRP A 1 189 ? -11.168 -6.110 -1.163 1.00 93.25 189 TRP A O 1
ATOM 1436 N N . ARG A 1 190 ? -11.441 -8.332 -1.363 1.00 94.44 190 ARG A N 1
ATOM 1437 C CA . ARG A 1 190 ? -11.730 -8.309 -2.804 1.00 94.44 190 ARG A CA 1
ATOM 1438 C C . ARG A 1 190 ? -12.957 -7.445 -3.099 1.00 94.44 190 ARG A C 1
ATOM 1440 O O . ARG A 1 190 ? -12.892 -6.584 -3.970 1.00 94.44 190 ARG A O 1
ATOM 1447 N N . ARG A 1 191 ? -14.042 -7.631 -2.336 1.00 93.81 191 ARG A N 1
ATOM 1448 C CA . ARG A 1 191 ? -15.275 -6.833 -2.452 1.00 93.81 191 ARG A CA 1
ATOM 1449 C C . ARG A 1 191 ? -15.047 -5.367 -2.091 1.00 93.81 191 ARG A C 1
ATOM 1451 O O . ARG A 1 191 ? -15.396 -4.507 -2.894 1.00 93.81 191 ARG A O 1
ATOM 1458 N N . VAL A 1 192 ? -14.393 -5.097 -0.954 1.00 94.81 192 VAL A N 1
ATOM 1459 C CA . VAL A 1 192 ? -14.098 -3.724 -0.496 1.00 94.81 192 VAL A CA 1
ATOM 1460 C C . VAL A 1 192 ? -13.401 -2.909 -1.582 1.00 94.81 192 VAL A C 1
ATOM 1462 O O . VAL A 1 192 ? -13.838 -1.809 -1.910 1.00 94.81 192 VAL A O 1
ATOM 1465 N N . LEU A 1 193 ? -12.338 -3.463 -2.165 1.00 95.19 193 LEU A N 1
ATOM 1466 C CA . LEU A 1 193 ? -11.536 -2.781 -3.179 1.00 95.19 193 LEU A CA 1
ATOM 1467 C C . LEU A 1 193 ? -12.223 -2.740 -4.553 1.00 95.19 193 LEU A C 1
ATOM 1469 O O . LEU A 1 193 ? -12.073 -1.758 -5.283 1.00 95.19 193 LEU A O 1
ATOM 1473 N N . ALA A 1 194 ? -13.013 -3.761 -4.901 1.00 93.62 194 ALA A N 1
ATOM 1474 C CA . ALA A 1 194 ? -13.827 -3.753 -6.118 1.00 93.62 194 ALA A CA 1
ATOM 1475 C C . ALA A 1 194 ? -14.854 -2.616 -6.111 1.00 93.62 194 ALA A C 1
ATOM 1477 O O . ALA A 1 194 ? -15.108 -2.014 -7.154 1.00 93.62 194 ALA A O 1
ATOM 1478 N N . GLY A 1 195 ? -15.376 -2.249 -4.936 1.00 91.44 195 GLY A N 1
ATOM 1479 C CA . GLY A 1 195 ? -16.230 -1.073 -4.784 1.00 91.44 195 GLY A CA 1
ATOM 1480 C C . GLY A 1 195 ? -15.533 0.258 -5.079 1.00 91.44 195 GLY A C 1
ATOM 1481 O O . GLY A 1 195 ? -16.229 1.255 -5.215 1.00 91.44 195 GLY A O 1
ATOM 1482 N N . SER A 1 196 ? -14.206 0.280 -5.244 1.00 92.25 196 SER A N 1
ATOM 1483 C CA . SER A 1 196 ? -13.430 1.441 -5.715 1.00 92.25 196 SER A CA 1
ATOM 1484 C C . SER A 1 196 ? -13.117 1.381 -7.217 1.00 92.25 196 SER A C 1
ATOM 1486 O O . SER A 1 196 ? -12.449 2.267 -7.746 1.00 92.25 196 SER A O 1
ATOM 1488 N N . GLY A 1 197 ? -13.633 0.368 -7.923 1.00 93.06 197 GLY A N 1
ATOM 1489 C CA . GLY A 1 197 ? -13.414 0.149 -9.354 1.00 93.06 197 GLY A CA 1
ATOM 1490 C C . GLY A 1 197 ? -12.104 -0.574 -9.675 1.00 93.06 197 GLY A C 1
ATOM 1491 O O . GLY A 1 197 ? -11.632 -0.491 -10.806 1.00 93.06 197 GLY A O 1
ATOM 1492 N N . VAL A 1 198 ? -11.508 -1.255 -8.690 1.00 95.06 198 VAL A N 1
ATOM 1493 C CA . VAL A 1 198 ? -10.240 -1.983 -8.828 1.00 95.06 198 VAL A CA 1
ATOM 1494 C C . VAL A 1 198 ? -10.513 -3.470 -9.019 1.00 95.06 198 VAL A C 1
ATOM 1496 O O . VAL A 1 198 ? -11.186 -4.098 -8.203 1.00 95.06 198 VAL A O 1
ATOM 1499 N N . GLU A 1 199 ? -9.930 -4.080 -10.046 1.00 96.00 199 GLU A N 1
ATOM 1500 C CA . GLU A 1 199 ? -9.869 -5.535 -10.137 1.00 96.00 199 GLU A CA 1
ATOM 1501 C C . GLU A 1 199 ? -8.859 -6.079 -9.118 1.00 96.00 199 GLU A C 1
ATOM 1503 O O . GLU A 1 199 ? -7.683 -5.719 -9.130 1.00 96.00 199 GLU A O 1
ATOM 1508 N N . VAL A 1 200 ? -9.292 -6.976 -8.239 1.00 96.31 200 VAL A N 1
ATOM 1509 C CA . VAL A 1 200 ? -8.393 -7.626 -7.281 1.00 96.31 200 VAL A CA 1
ATOM 1510 C C . VAL A 1 200 ? -8.160 -9.063 -7.713 1.00 96.31 200 VAL A C 1
ATOM 1512 O O . VAL A 1 200 ? -9.076 -9.887 -7.664 1.00 96.31 200 VAL A O 1
ATOM 1515 N N . VAL A 1 201 ? -6.924 -9.363 -8.109 1.00 95.81 201 VAL A N 1
ATOM 1516 C CA . VAL A 1 201 ? -6.508 -10.704 -8.526 1.00 95.81 201 VAL A CA 1
ATOM 1517 C C . VAL A 1 201 ? -5.913 -11.441 -7.325 1.00 95.81 201 VAL A C 1
ATOM 1519 O O . VAL A 1 201 ? -4.827 -11.075 -6.860 1.00 95.81 201 VAL A O 1
ATOM 1522 N N . PRO A 1 202 ? -6.597 -12.465 -6.787 1.00 94.81 202 PRO A N 1
ATOM 1523 C CA . PRO A 1 202 ? -6.039 -13.271 -5.716 1.00 94.81 202 PRO A CA 1
ATOM 1524 C C . PRO A 1 202 ? -4.893 -14.130 -6.256 1.00 94.81 202 PRO A C 1
ATOM 1526 O O . PRO A 1 202 ? -5.025 -14.770 -7.297 1.00 94.81 202 PRO A O 1
ATOM 1529 N N . LEU A 1 203 ? -3.783 -14.171 -5.526 1.00 94.94 203 LEU A N 1
ATOM 1530 C CA . LEU A 1 203 ? -2.662 -15.067 -5.797 1.00 94.94 203 LEU A CA 1
ATOM 1531 C C . LEU A 1 203 ? -2.498 -16.082 -4.663 1.00 94.94 203 LEU A C 1
ATOM 1533 O O . LEU A 1 203 ? -3.014 -15.902 -3.556 1.00 94.94 203 LEU A O 1
ATOM 1537 N N . ALA A 1 204 ? -1.799 -17.176 -4.968 1.00 92.50 204 ALA A N 1
ATOM 1538 C CA . ALA A 1 204 ? -1.651 -18.312 -4.062 1.00 92.50 204 ALA A CA 1
ATOM 1539 C C . ALA A 1 204 ? -0.854 -17.967 -2.795 1.00 92.50 204 ALA A C 1
ATOM 1541 O O . ALA A 1 204 ? -1.185 -18.461 -1.719 1.00 92.50 204 ALA A O 1
ATOM 1542 N N . THR A 1 205 ? 0.160 -17.106 -2.913 1.00 94.69 205 THR A N 1
ATOM 1543 C CA . THR A 1 205 ? 1.050 -16.729 -1.809 1.00 94.69 205 THR A CA 1
ATOM 1544 C C . THR A 1 205 ? 1.192 -15.206 -1.690 1.00 94.69 205 THR A C 1
ATOM 1546 O O . THR A 1 205 ? 0.993 -14.489 -2.680 1.00 94.69 205 THR A O 1
ATOM 1549 N N . PRO A 1 206 ? 1.517 -14.671 -0.496 1.00 96.81 206 PRO A N 1
ATOM 1550 C CA . PRO A 1 206 ? 1.850 -13.259 -0.320 1.00 96.81 206 PRO A CA 1
ATOM 1551 C C . PRO A 1 206 ? 2.983 -12.797 -1.229 1.00 96.81 206 PRO A C 1
ATOM 1553 O O . PRO A 1 206 ? 2.865 -11.752 -1.858 1.00 96.81 206 PRO A O 1
ATOM 1556 N N . GLU A 1 207 ? 4.030 -13.604 -1.365 1.00 96.88 207 GLU A N 1
ATOM 1557 C CA . GLU A 1 207 ? 5.234 -13.292 -2.134 1.00 96.88 207 GLU A CA 1
ATOM 1558 C C . GLU A 1 207 ? 4.907 -13.110 -3.619 1.00 96.88 207 GLU A C 1
ATOM 1560 O O . GLU A 1 207 ? 5.435 -12.211 -4.273 1.00 96.88 207 GLU A O 1
ATOM 1565 N N . ALA A 1 208 ? 3.970 -13.905 -4.149 1.00 96.19 208 ALA A N 1
ATOM 1566 C CA . ALA A 1 208 ? 3.491 -13.742 -5.514 1.00 96.19 208 ALA A CA 1
ATOM 1567 C C . ALA A 1 208 ? 2.797 -12.383 -5.717 1.00 96.19 208 ALA A C 1
ATOM 1569 O O . ALA A 1 208 ? 3.003 -11.748 -6.750 1.00 96.19 208 ALA A O 1
ATOM 1570 N N . ALA A 1 209 ? 2.010 -11.915 -4.739 1.00 97.19 209 ALA A N 1
ATOM 1571 C CA . ALA A 1 209 ? 1.353 -10.607 -4.789 1.00 97.19 209 ALA A CA 1
ATOM 1572 C C . ALA A 1 209 ? 2.338 -9.457 -4.592 1.00 97.19 209 ALA A C 1
ATOM 1574 O O . ALA A 1 209 ? 2.327 -8.503 -5.364 1.00 97.19 209 ALA A O 1
ATOM 1575 N N . GLU A 1 210 ? 3.233 -9.564 -3.619 1.00 97.94 210 GLU A N 1
ATOM 1576 C CA . GLU A 1 210 ? 4.284 -8.581 -3.350 1.00 97.94 210 GLU A CA 1
ATOM 1577 C C . GLU A 1 210 ? 5.246 -8.430 -4.532 1.00 97.94 210 GLU A C 1
ATOM 1579 O O . GLU A 1 210 ? 5.683 -7.323 -4.845 1.00 97.94 210 GLU A O 1
ATOM 1584 N N . GLY A 1 211 ? 5.497 -9.522 -5.259 1.00 96.69 211 GLY A N 1
ATOM 1585 C CA . GLY A 1 211 ? 6.227 -9.510 -6.520 1.00 96.69 211 GLY A CA 1
ATOM 1586 C C . GLY A 1 211 ? 5.529 -8.720 -7.628 1.00 96.69 211 GLY A C 1
ATOM 1587 O O . GLY A 1 211 ? 6.170 -8.370 -8.602 1.00 96.69 211 GLY A O 1
ATOM 1588 N N . ARG A 1 212 ? 4.239 -8.380 -7.525 1.00 96.56 212 ARG A N 1
ATOM 1589 C CA . ARG A 1 212 ? 3.528 -7.531 -8.505 1.00 96.56 212 ARG A CA 1
ATOM 1590 C C . ARG A 1 212 ? 3.544 -6.048 -8.109 1.00 96.56 212 ARG A C 1
ATOM 1592 O O . ARG A 1 212 ? 2.574 -5.322 -8.347 1.00 96.56 212 ARG A O 1
ATOM 1599 N N . ASN A 1 213 ? 4.631 -5.590 -7.490 1.00 95.00 213 ASN A N 1
ATOM 1600 C CA . ASN A 1 213 ? 4.851 -4.186 -7.159 1.00 95.00 213 ASN A CA 1
ATOM 1601 C C . ASN A 1 213 ? 5.775 -3.511 -8.185 1.00 95.00 213 ASN A C 1
ATOM 1603 O O . ASN A 1 213 ? 6.971 -3.782 -8.247 1.00 95.00 213 ASN A O 1
ATOM 1607 N N . VAL A 1 214 ? 5.230 -2.588 -8.981 1.00 93.00 214 VAL A N 1
ATOM 1608 C CA . VAL A 1 214 ? 5.981 -1.881 -10.034 1.00 93.00 214 VAL A CA 1
ATOM 1609 C C . VAL A 1 214 ? 7.161 -1.070 -9.502 1.00 93.00 214 VAL A C 1
ATOM 1611 O O . VAL A 1 214 ? 8.191 -0.974 -10.172 1.00 93.00 214 VAL A O 1
ATOM 1614 N N . THR A 1 215 ? 7.050 -0.510 -8.295 1.00 92.62 215 THR A N 1
ATOM 1615 C CA . THR A 1 215 ? 8.100 0.359 -7.749 1.00 92.62 215 THR A CA 1
ATOM 1616 C C . THR A 1 215 ? 9.375 -0.427 -7.473 1.00 92.62 215 THR A C 1
ATOM 1618 O O . THR A 1 215 ? 10.461 0.097 -7.703 1.00 92.62 215 THR A O 1
ATOM 1621 N N . THR A 1 216 ? 9.257 -1.703 -7.094 1.00 93.50 216 THR A N 1
ATOM 1622 C CA . THR A 1 216 ? 10.389 -2.601 -6.839 1.00 93.50 216 THR A CA 1
ATOM 1623 C C . THR A 1 216 ? 11.294 -2.751 -8.062 1.00 93.50 216 THR A C 1
ATOM 1625 O O . THR A 1 216 ? 12.512 -2.759 -7.917 1.00 93.50 216 THR A O 1
ATOM 1628 N N . TYR A 1 217 ? 10.721 -2.815 -9.266 1.00 95.31 217 TYR A N 1
ATOM 1629 C CA . TYR A 1 217 ? 11.484 -3.014 -10.502 1.00 95.31 217 TYR A CA 1
ATOM 1630 C C . TYR A 1 217 ? 11.954 -1.700 -11.131 1.00 95.31 217 TYR A C 1
ATOM 1632 O O . TYR A 1 217 ? 13.025 -1.653 -11.729 1.00 95.31 217 TYR A O 1
ATOM 1640 N N . VAL A 1 218 ? 11.157 -0.632 -11.018 1.00 95.00 218 VAL A N 1
ATOM 1641 C CA . VAL A 1 218 ? 11.377 0.610 -11.778 1.00 95.00 218 VAL A CA 1
ATOM 1642 C C . VAL A 1 218 ? 12.127 1.675 -10.982 1.00 95.00 218 VAL A C 1
ATOM 1644 O O . VAL A 1 218 ? 12.913 2.423 -11.558 1.00 95.00 218 VAL A O 1
ATOM 1647 N N . HIS A 1 219 ? 11.906 1.772 -9.668 1.00 94.62 219 HIS A N 1
ATOM 1648 C CA . HIS A 1 219 ? 12.457 2.883 -8.892 1.00 94.62 219 HIS A CA 1
ATOM 1649 C C . HIS A 1 219 ? 13.961 2.747 -8.684 1.00 94.62 219 HIS A C 1
ATOM 1651 O O . HIS A 1 219 ? 14.680 3.706 -8.946 1.00 94.62 219 HIS A O 1
ATOM 1657 N N . SER A 1 220 ? 14.458 1.584 -8.260 1.00 92.69 220 SER A N 1
ATOM 1658 C CA . SER A 1 220 ? 15.885 1.417 -7.951 1.00 92.69 220 SER A CA 1
ATOM 1659 C C . SER A 1 220 ? 16.799 1.789 -9.132 1.00 92.69 220 SER A C 1
ATOM 1661 O O . SER A 1 220 ? 17.698 2.606 -8.931 1.00 92.69 220 SER A O 1
ATOM 1663 N N . PRO A 1 221 ? 16.548 1.325 -10.377 1.00 94.94 221 PRO A N 1
ATOM 1664 C CA . PRO A 1 221 ? 17.362 1.710 -11.535 1.00 94.94 221 PRO A CA 1
ATOM 1665 C C . PRO A 1 221 ? 17.323 3.207 -11.875 1.00 94.94 221 PRO A C 1
ATOM 1667 O O . PRO A 1 221 ? 18.270 3.718 -12.468 1.00 94.94 221 PRO A O 1
ATOM 1670 N N . PHE A 1 222 ? 16.241 3.914 -11.532 1.00 95.69 222 PHE A N 1
ATOM 1671 C CA . PHE A 1 222 ? 16.058 5.329 -11.876 1.00 95.69 222 PHE A CA 1
ATOM 1672 C C . PHE A 1 222 ? 16.413 6.299 -10.745 1.00 95.69 222 PHE A C 1
ATOM 1674 O O . PHE A 1 222 ? 16.792 7.429 -11.040 1.00 95.69 222 PHE A O 1
ATOM 1681 N N . PHE A 1 223 ? 16.330 5.886 -9.478 1.00 93.81 223 PHE A N 1
ATOM 1682 C CA . PHE A 1 223 ? 16.611 6.734 -8.313 1.00 93.81 223 PHE A CA 1
ATOM 1683 C C . PHE A 1 223 ? 17.996 6.518 -7.706 1.00 93.81 223 PHE A C 1
ATOM 1685 O O . PHE A 1 223 ? 18.533 7.443 -7.103 1.00 93.81 223 PHE A O 1
ATOM 1692 N N . LEU A 1 224 ? 18.578 5.326 -7.862 1.00 94.06 224 LEU A N 1
ATOM 1693 C CA . LEU A 1 224 ? 19.870 4.980 -7.256 1.00 94.06 224 LEU A CA 1
ATOM 1694 C C . LEU A 1 224 ? 21.039 5.073 -8.247 1.00 94.06 224 LEU A C 1
ATOM 1696 O O . LEU A 1 224 ? 22.161 4.695 -7.924 1.00 94.06 224 LEU A O 1
ATOM 1700 N N . GLY A 1 225 ? 20.785 5.574 -9.458 1.00 90.44 225 GLY A N 1
ATOM 1701 C CA . GLY A 1 225 ? 21.827 5.911 -10.424 1.00 90.44 225 GLY A CA 1
ATOM 1702 C C . GLY A 1 225 ? 22.459 7.277 -10.142 1.00 90.44 225 GLY A C 1
ATOM 1703 O O . GLY A 1 225 ? 21.835 8.154 -9.542 1.00 90.44 225 GLY A O 1
ATOM 1704 N N . GLU A 1 226 ? 23.676 7.482 -10.647 1.00 91.19 226 GLU A N 1
ATOM 1705 C CA . GLU A 1 226 ? 24.473 8.703 -10.445 1.00 91.19 226 GLU A CA 1
ATOM 1706 C C . GLU A 1 226 ? 23.701 9.991 -10.777 1.00 91.19 226 GLU A C 1
ATOM 1708 O O . GLU A 1 226 ? 23.691 10.931 -9.984 1.00 91.19 226 GLU A O 1
ATOM 1713 N N . PHE A 1 227 ? 22.970 10.009 -11.900 1.00 92.56 227 PHE A N 1
ATOM 1714 C CA . PHE A 1 227 ? 22.159 11.159 -12.318 1.00 92.56 227 PHE A CA 1
ATOM 1715 C C . PHE A 1 227 ? 21.155 11.612 -11.247 1.00 92.56 227 PHE A C 1
ATOM 1717 O O . PHE A 1 227 ? 20.992 12.815 -11.016 1.00 92.56 227 PHE A O 1
ATOM 1724 N N . ALA A 1 228 ? 20.443 10.653 -10.647 1.00 93.12 228 ALA A N 1
ATOM 1725 C CA . ALA A 1 228 ? 19.379 10.923 -9.689 1.00 93.12 228 ALA A CA 1
ATOM 1726 C C . ALA A 1 228 ? 19.951 11.214 -8.303 1.00 93.12 228 ALA A C 1
ATOM 1728 O O . ALA A 1 228 ? 19.552 12.201 -7.689 1.00 93.12 228 ALA A O 1
ATOM 1729 N N . LEU A 1 229 ? 20.936 10.431 -7.851 1.00 92.62 229 LEU A N 1
ATOM 1730 C CA . LEU A 1 229 ? 21.605 10.654 -6.569 1.00 92.62 229 LEU A CA 1
ATOM 1731 C C . LEU A 1 229 ? 22.258 12.034 -6.505 1.00 92.62 229 LEU A C 1
ATOM 1733 O O . LEU A 1 229 ? 22.074 12.736 -5.515 1.00 92.62 229 LEU A O 1
ATOM 1737 N N . ALA A 1 230 ? 22.926 12.474 -7.576 1.00 90.81 230 ALA A N 1
ATOM 1738 C CA . ALA A 1 230 ? 23.497 13.815 -7.634 1.00 90.81 230 ALA A CA 1
ATOM 1739 C C . ALA A 1 230 ? 22.436 14.905 -7.408 1.00 90.81 230 ALA A C 1
ATOM 1741 O O . ALA A 1 230 ? 22.702 15.870 -6.708 1.00 90.81 230 ALA A O 1
ATOM 1742 N N . ARG A 1 231 ? 21.216 14.750 -7.935 1.00 90.62 231 ARG A N 1
ATOM 1743 C CA . ARG A 1 231 ? 20.126 15.737 -7.787 1.00 90.62 231 ARG A CA 1
ATOM 1744 C C . ARG A 1 231 ? 19.358 15.636 -6.475 1.00 90.62 231 ARG A C 1
ATOM 1746 O O . ARG A 1 231 ? 18.773 16.617 -6.043 1.00 90.62 231 ARG A O 1
ATOM 1753 N N . ILE A 1 232 ? 19.303 14.452 -5.876 1.00 90.69 232 ILE A N 1
ATOM 1754 C CA . ILE A 1 232 ? 18.650 14.247 -4.577 1.00 90.69 232 ILE A CA 1
ATOM 1755 C C . ILE A 1 232 ? 19.554 14.754 -3.451 1.00 90.69 232 ILE A C 1
ATOM 1757 O O . ILE A 1 232 ? 19.061 15.311 -2.476 1.00 90.69 232 ILE A O 1
ATOM 1761 N N . LEU A 1 233 ? 20.868 14.550 -3.585 1.00 90.56 233 LEU A N 1
ATOM 1762 C CA . LEU A 1 233 ? 21.858 14.875 -2.558 1.00 90.56 233 LEU A CA 1
ATOM 1763 C C . LEU A 1 233 ? 22.503 16.254 -2.741 1.00 90.56 233 LEU A C 1
ATOM 1765 O O . LEU A 1 233 ? 23.108 16.755 -1.797 1.00 90.56 233 LEU A O 1
ATOM 1769 N N . SER A 1 234 ? 22.398 16.868 -3.925 1.00 83.88 234 SER A N 1
ATOM 1770 C CA . SER A 1 234 ? 22.835 18.249 -4.142 1.00 83.88 234 SER A CA 1
ATOM 1771 C C . SER A 1 234 ? 21.644 19.175 -4.363 1.00 83.88 234 SER A C 1
ATOM 1773 O O . SER A 1 234 ? 20.705 18.852 -5.083 1.00 83.88 234 SER A O 1
ATOM 1775 N N . GLU A 1 235 ? 21.706 20.365 -3.770 1.00 71.00 235 GLU A N 1
ATOM 1776 C CA . GLU A 1 235 ? 20.705 21.422 -3.969 1.00 71.00 235 GLU A CA 1
ATOM 1777 C C . GLU A 1 235 ? 20.953 22.232 -5.256 1.00 71.00 235 GLU A C 1
ATOM 1779 O O . GLU A 1 235 ? 20.297 23.243 -5.498 1.00 71.00 235 GLU A O 1
ATOM 1784 N N . GLN A 1 236 ? 21.933 21.832 -6.074 1.00 72.88 236 GLN A N 1
ATOM 1785 C CA . GLN A 1 236 ? 22.444 22.631 -7.184 1.00 72.88 236 GLN A CA 1
ATOM 1786 C C . GLN A 1 236 ? 22.094 22.000 -8.536 1.00 72.88 236 GLN A C 1
ATOM 1788 O O . GLN A 1 236 ? 22.361 20.828 -8.790 1.00 72.88 236 GLN A O 1
ATOM 1793 N N . GLY A 1 237 ? 21.550 22.817 -9.4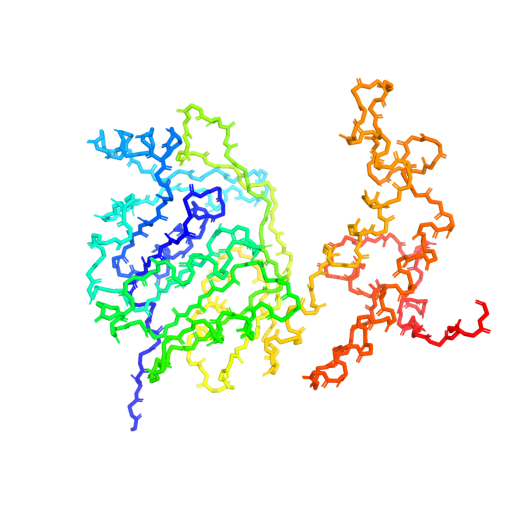39 1.00 72.19 237 GLY A N 1
ATOM 1794 C CA . GLY A 1 237 ? 21.262 22.448 -10.826 1.00 72.19 237 GLY A CA 1
ATOM 1795 C C . GLY A 1 237 ? 19.774 22.485 -11.195 1.00 72.19 237 GLY A C 1
ATOM 1796 O O . GLY A 1 237 ? 18.909 22.656 -10.337 1.00 72.19 237 GLY A O 1
ATOM 1797 N N . PRO A 1 238 ? 19.453 22.365 -12.496 1.00 79.56 238 PRO A N 1
ATOM 1798 C CA . PRO A 1 238 ? 18.072 22.348 -12.961 1.00 79.56 238 PRO A CA 1
ATOM 1799 C C . PRO A 1 238 ? 17.334 21.087 -12.478 1.00 79.56 238 PRO A C 1
ATOM 1801 O O . PRO A 1 238 ? 17.958 20.028 -12.315 1.00 79.56 238 PRO A O 1
ATOM 1804 N N . PRO A 1 239 ? 16.000 21.159 -12.307 1.00 84.75 239 PRO A N 1
ATOM 1805 C CA . PRO A 1 239 ? 15.207 20.015 -11.877 1.00 84.75 239 PRO A CA 1
ATOM 1806 C C . PRO A 1 239 ? 15.369 18.842 -12.851 1.00 84.75 239 PRO A C 1
ATOM 1808 O O . PRO A 1 239 ? 15.308 19.009 -14.069 1.00 84.75 239 PRO A O 1
ATOM 1811 N N . GLY A 1 240 ? 15.577 17.644 -12.304 1.00 88.38 240 GLY A N 1
ATOM 1812 C CA . GLY A 1 240 ? 15.551 16.400 -13.072 1.00 88.38 240 GLY A CA 1
ATOM 1813 C C . GLY A 1 240 ? 14.145 15.809 -13.141 1.00 88.38 240 GLY A C 1
ATOM 1814 O O . GLY A 1 240 ? 13.344 15.971 -12.222 1.00 88.38 240 GLY A O 1
ATOM 1815 N N . PHE A 1 241 ? 13.860 15.072 -14.213 1.00 94.19 241 PHE A N 1
ATOM 1816 C CA . PHE A 1 241 ? 12.587 14.383 -14.407 1.00 94.19 241 PHE A CA 1
ATOM 1817 C C . PHE A 1 241 ? 12.821 12.874 -14.500 1.00 94.19 241 PHE A C 1
ATOM 1819 O O . PHE A 1 241 ? 13.470 12.401 -15.427 1.00 94.19 241 PHE A O 1
ATOM 1826 N N . MET A 1 242 ? 12.260 12.102 -13.564 1.00 93.69 242 MET A N 1
ATOM 1827 C CA . MET A 1 242 ? 12.499 10.651 -13.450 1.00 93.69 242 MET A CA 1
ATOM 1828 C C . MET A 1 242 ? 12.235 9.870 -14.748 1.00 93.69 242 MET A C 1
ATOM 1830 O O . MET A 1 242 ? 12.954 8.924 -15.047 1.00 93.69 242 MET A O 1
ATOM 1834 N N . TYR A 1 243 ? 11.209 10.251 -15.510 1.00 95.69 243 TYR A N 1
ATOM 1835 C CA . TYR A 1 243 ? 10.783 9.507 -16.699 1.00 95.69 243 TYR A CA 1
ATOM 1836 C C . TYR A 1 243 ? 11.214 10.151 -18.026 1.00 95.69 243 TYR A C 1
ATOM 1838 O O . TYR A 1 243 ? 10.645 9.835 -19.068 1.00 95.69 243 TYR A O 1
ATOM 1846 N N . LYS A 1 244 ? 12.197 11.060 -18.009 1.00 97.19 244 LYS A N 1
ATOM 1847 C CA . LYS A 1 244 ? 12.793 11.619 -19.232 1.00 97.19 244 LYS A CA 1
ATOM 1848 C C . LYS A 1 244 ? 14.107 10.925 -19.590 1.00 97.19 244 LYS A C 1
ATOM 1850 O O . LYS A 1 244 ? 14.777 10.341 -18.737 1.00 97.19 244 LYS A O 1
ATOM 1855 N N . LEU A 1 245 ? 14.470 11.019 -20.868 1.00 97.69 245 LEU A N 1
ATOM 1856 C CA . LEU A 1 245 ? 15.783 10.617 -21.368 1.00 97.69 245 LEU A CA 1
ATOM 1857 C C . LEU A 1 245 ? 16.872 11.561 -20.842 1.00 97.69 245 LEU A C 1
ATOM 1859 O O . LEU A 1 245 ? 16.619 12.737 -20.566 1.00 97.69 245 LEU A O 1
ATOM 1863 N N . TYR A 1 246 ? 18.094 11.053 -20.727 1.00 94.62 246 TYR A N 1
ATOM 1864 C CA . TYR A 1 246 ? 19.265 11.889 -20.467 1.00 94.62 246 TYR A CA 1
ATOM 1865 C C . TYR A 1 246 ? 19.436 12.952 -21.574 1.00 94.62 246 TYR A C 1
ATOM 1867 O O . TYR A 1 246 ? 19.279 12.609 -22.748 1.00 94.62 246 TYR A O 1
ATOM 1875 N N . PRO A 1 247 ? 19.766 14.223 -21.245 1.00 93.31 247 PRO A N 1
ATOM 1876 C CA . PRO A 1 247 ? 20.205 14.737 -19.938 1.00 93.31 247 PRO A CA 1
ATOM 1877 C C . PRO A 1 247 ? 19.099 15.321 -19.039 1.00 93.31 247 PRO A C 1
ATOM 1879 O O . PRO A 1 247 ? 19.405 15.855 -17.974 1.00 93.31 247 PRO A O 1
ATOM 1882 N N . GLU A 1 248 ? 17.824 15.248 -19.425 1.00 94.75 248 GLU A N 1
ATOM 1883 C CA . GLU A 1 248 ? 16.719 15.758 -18.595 1.00 94.75 248 GLU A CA 1
ATOM 1884 C C . GLU A 1 248 ? 16.291 14.768 -17.497 1.00 94.75 248 GLU A C 1
ATOM 1886 O O . GLU A 1 248 ? 15.687 15.163 -16.495 1.00 94.75 248 GLU A O 1
ATOM 1891 N N . GLY A 1 249 ? 16.608 13.484 -17.675 1.00 95.31 249 GLY A N 1
ATOM 1892 C CA . GLY A 1 249 ? 16.279 12.407 -16.748 1.00 95.31 249 GLY A CA 1
ATOM 1893 C C . GLY A 1 249 ? 17.294 11.257 -16.735 1.00 95.31 249 GLY A C 1
ATOM 1894 O O . GLY A 1 249 ? 18.270 11.271 -17.487 1.00 95.31 249 GLY A O 1
ATOM 1895 N N . PRO A 1 250 ? 17.081 10.247 -15.872 1.00 96.31 250 PRO A N 1
ATOM 1896 C CA . PRO A 1 250 ? 18.008 9.134 -15.674 1.00 96.31 250 PRO A CA 1
ATOM 1897 C C . PRO A 1 250 ? 17.923 8.053 -16.764 1.00 96.31 250 PRO A C 1
ATOM 1899 O O . PRO A 1 250 ? 18.747 7.135 -16.770 1.00 96.31 250 PRO A O 1
ATOM 1902 N N . ILE A 1 251 ? 16.935 8.106 -17.668 1.00 97.81 251 ILE A N 1
ATOM 1903 C CA . ILE A 1 251 ? 16.720 7.028 -18.637 1.00 97.81 251 ILE A CA 1
ATOM 1904 C C . ILE A 1 251 ? 17.844 7.032 -19.678 1.00 97.81 251 ILE A C 1
ATOM 1906 O O . ILE A 1 251 ? 17.982 7.945 -20.493 1.00 97.81 251 ILE A O 1
ATOM 1910 N N . THR A 1 252 ? 18.627 5.956 -19.649 1.00 97.12 252 THR A N 1
ATOM 1911 C CA . THR A 1 252 ? 19.728 5.627 -20.561 1.00 97.12 252 THR A CA 1
ATOM 1912 C C . THR A 1 252 ? 19.720 4.115 -20.823 1.00 97.12 252 THR A C 1
ATOM 1914 O O . THR A 1 252 ? 19.140 3.369 -20.025 1.00 97.12 252 THR A O 1
ATOM 1917 N N . PRO A 1 253 ? 20.399 3.607 -21.871 1.00 96.94 253 PRO A N 1
ATOM 1918 C CA . PRO A 1 253 ? 20.567 2.164 -22.057 1.00 96.94 253 PRO A CA 1
ATOM 1919 C C . PRO A 1 253 ? 21.165 1.460 -20.829 1.00 96.94 253 PRO A C 1
ATOM 1921 O O . PRO A 1 253 ? 20.746 0.356 -20.488 1.00 96.94 253 PRO A O 1
ATOM 1924 N N . GLY A 1 254 ? 22.085 2.119 -20.113 1.00 95.94 254 GLY A N 1
ATOM 1925 C CA . GLY A 1 254 ? 22.661 1.603 -18.868 1.00 95.94 254 GLY A CA 1
ATOM 1926 C C . GLY A 1 254 ? 21.622 1.427 -17.756 1.00 95.94 254 GLY A C 1
ATOM 1927 O O . GLY A 1 254 ? 21.578 0.369 -17.126 1.00 95.94 254 GLY A O 1
ATOM 1928 N N . ALA A 1 255 ? 20.741 2.415 -17.561 1.00 96.50 255 ALA A N 1
ATOM 1929 C CA . ALA A 1 255 ? 19.651 2.334 -16.585 1.00 96.50 255 ALA A CA 1
ATOM 1930 C C . ALA A 1 255 ? 18.636 1.230 -16.938 1.00 96.50 255 ALA A C 1
ATOM 1932 O O . ALA A 1 255 ? 18.206 0.480 -16.063 1.00 96.50 255 ALA A O 1
ATOM 1933 N N . ILE A 1 256 ? 18.303 1.066 -18.224 1.00 97.00 256 ILE A N 1
ATOM 1934 C CA . ILE A 1 256 ? 17.439 -0.032 -18.691 1.00 97.00 256 ILE A CA 1
ATOM 1935 C C . ILE A 1 256 ? 18.116 -1.397 -18.494 1.00 97.00 256 ILE A C 1
ATOM 1937 O O . ILE A 1 256 ? 17.478 -2.348 -18.043 1.00 97.00 256 ILE A O 1
ATOM 1941 N N . GLY A 1 257 ? 19.424 -1.498 -18.745 1.00 96.00 257 GLY A N 1
ATOM 1942 C CA . GLY A 1 257 ? 20.203 -2.702 -18.452 1.00 96.00 257 GLY A CA 1
ATOM 1943 C C . GLY A 1 257 ? 20.210 -3.059 -16.960 1.00 96.00 257 GLY A C 1
ATOM 1944 O O . GLY A 1 257 ? 20.076 -4.232 -16.612 1.00 96.00 257 GLY A O 1
ATOM 1945 N N . ALA A 1 258 ? 20.309 -2.061 -16.075 1.00 96.19 258 ALA A N 1
ATOM 1946 C CA . ALA A 1 258 ? 20.199 -2.254 -14.628 1.00 96.19 258 ALA A CA 1
ATOM 1947 C C . ALA A 1 258 ? 18.795 -2.720 -14.209 1.00 96.19 258 ALA A C 1
ATOM 1949 O O . ALA A 1 258 ? 18.682 -3.651 -13.416 1.00 96.19 258 ALA A O 1
ATOM 1950 N N . MET A 1 259 ? 17.738 -2.147 -14.796 1.00 97.00 259 MET A N 1
ATOM 1951 C CA . MET A 1 259 ? 16.357 -2.596 -14.585 1.00 97.00 259 MET A CA 1
ATOM 1952 C C . MET A 1 259 ? 16.163 -4.063 -14.972 1.00 97.00 259 MET A C 1
ATOM 1954 O O . MET A 1 259 ? 15.565 -4.825 -14.214 1.00 97.00 259 MET A O 1
ATOM 1958 N N . ARG A 1 260 ? 16.713 -4.482 -16.119 1.00 95.88 260 ARG A N 1
ATOM 1959 C CA . ARG A 1 260 ? 16.660 -5.881 -16.557 1.00 95.88 260 ARG A CA 1
ATOM 1960 C C . ARG A 1 260 ? 17.363 -6.815 -15.571 1.00 95.88 260 ARG A C 1
ATOM 1962 O O . ARG A 1 260 ? 16.784 -7.828 -15.202 1.00 95.88 260 ARG A O 1
ATOM 1969 N N . ARG A 1 261 ? 18.590 -6.483 -15.142 1.00 96.31 261 ARG A N 1
ATOM 1970 C CA . ARG A 1 261 ? 19.347 -7.307 -14.179 1.00 96.31 261 ARG A CA 1
ATOM 1971 C C . ARG A 1 261 ? 18.601 -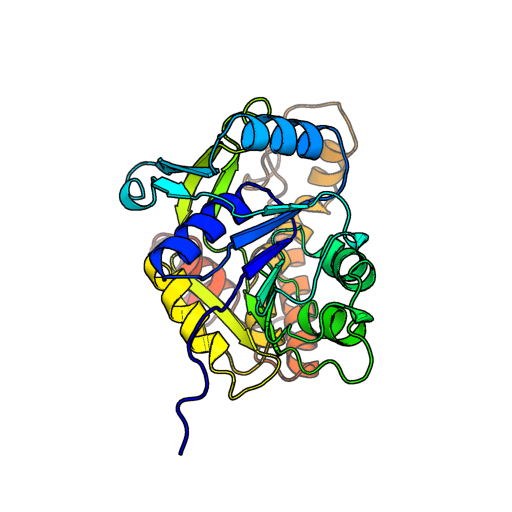7.457 -12.857 1.00 96.31 261 ARG A C 1
ATOM 1973 O O . ARG A 1 261 ? 18.408 -8.581 -12.408 1.00 96.31 261 ARG A O 1
ATOM 1980 N N . LEU A 1 262 ? 18.097 -6.348 -12.314 1.00 96.88 262 LEU A N 1
ATOM 1981 C CA . LEU A 1 262 ? 17.289 -6.353 -11.096 1.00 96.88 262 LEU A CA 1
ATOM 1982 C C . LEU A 1 262 ? 16.055 -7.252 -11.241 1.00 96.88 262 LEU A C 1
ATOM 1984 O O . LEU A 1 262 ? 15.750 -8.037 -10.352 1.00 96.88 262 LEU A O 1
ATOM 1988 N N . TRP A 1 263 ? 15.349 -7.176 -12.370 1.00 97.25 263 TRP A N 1
ATOM 1989 C CA . TRP A 1 263 ? 14.216 -8.063 -12.626 1.00 97.25 263 TRP A CA 1
ATOM 1990 C C . TRP A 1 263 ? 14.610 -9.544 -12.654 1.00 97.25 263 TRP A C 1
ATOM 1992 O O . TRP A 1 263 ? 13.905 -10.345 -12.042 1.00 97.25 263 TRP A O 1
ATOM 2002 N N . CYS A 1 264 ? 15.726 -9.915 -13.287 1.00 96.81 264 CYS A N 1
ATOM 2003 C CA . CYS A 1 264 ? 16.215 -11.298 -13.273 1.00 96.81 264 CYS A CA 1
ATOM 2004 C C . CYS A 1 264 ? 16.570 -11.766 -11.849 1.00 96.81 264 CYS A C 1
ATOM 2006 O O . CYS A 1 264 ? 16.163 -12.850 -11.438 1.00 96.81 264 CYS A O 1
ATOM 2008 N N . GLU A 1 265 ? 17.273 -10.936 -11.073 1.00 96.94 265 GLU A N 1
ATOM 2009 C CA . GLU A 1 265 ? 17.648 -11.231 -9.681 1.00 96.94 265 GLU A CA 1
ATOM 2010 C C . GLU A 1 265 ? 16.414 -11.433 -8.790 1.00 96.94 265 GLU A C 1
ATOM 2012 O O . GLU A 1 265 ? 16.321 -12.410 -8.045 1.00 96.94 265 GLU A O 1
ATOM 2017 N N . LEU A 1 266 ? 15.422 -10.547 -8.907 1.00 96.81 266 LEU A N 1
ATOM 2018 C CA . LEU A 1 266 ? 14.164 -10.656 -8.168 1.00 96.81 266 LEU A CA 1
ATOM 2019 C C . LEU A 1 266 ? 13.320 -11.849 -8.625 1.00 96.81 266 LEU A C 1
ATOM 2021 O O . LEU A 1 266 ? 12.610 -12.441 -7.816 1.00 96.81 266 LEU A O 1
ATOM 2025 N N . SER A 1 267 ? 13.392 -12.218 -9.903 1.00 96.50 267 SER A N 1
ATOM 2026 C CA . SER A 1 267 ? 12.709 -13.403 -10.428 1.00 96.50 267 SER A CA 1
ATOM 2027 C C . SER A 1 267 ? 13.295 -14.680 -9.831 1.00 96.50 267 SER A C 1
ATOM 2029 O O . SER A 1 267 ? 12.551 -15.545 -9.374 1.00 96.50 267 SER A O 1
ATOM 2031 N N . GLU A 1 268 ? 14.621 -14.773 -9.731 1.00 97.12 268 GLU A N 1
ATOM 2032 C CA . GLU A 1 268 ? 15.284 -15.878 -9.036 1.00 97.12 268 GLU A CA 1
ATOM 2033 C C . GLU A 1 268 ? 14.932 -15.917 -7.540 1.00 97.12 268 GLU A C 1
ATOM 2035 O O . GLU A 1 268 ? 14.625 -16.982 -7.002 1.00 97.12 268 GLU A O 1
ATOM 2040 N N . LEU A 1 269 ? 14.892 -14.760 -6.871 1.00 96.75 269 LEU A N 1
ATOM 2041 C CA . LEU A 1 269 ? 14.444 -14.672 -5.481 1.00 96.75 269 LEU A CA 1
ATOM 2042 C C . LEU A 1 269 ? 13.012 -15.203 -5.313 1.00 96.75 269 LEU A C 1
ATOM 2044 O O . LEU A 1 269 ? 12.776 -16.051 -4.455 1.00 96.75 269 LEU A O 1
ATOM 2048 N N . LEU A 1 270 ? 12.068 -14.753 -6.145 1.00 96.62 270 LEU A N 1
ATOM 2049 C CA . LEU A 1 270 ? 10.673 -15.196 -6.083 1.00 96.62 270 LEU A CA 1
ATOM 2050 C C . LEU A 1 270 ? 10.547 -16.710 -6.290 1.00 96.62 270 LEU A C 1
ATOM 2052 O O . LEU A 1 270 ? 9.829 -17.355 -5.526 1.00 96.62 270 LEU A O 1
ATOM 2056 N N . ARG A 1 271 ? 11.302 -17.299 -7.231 1.00 96.38 271 ARG A N 1
ATOM 2057 C CA . ARG A 1 271 ? 11.342 -18.762 -7.418 1.00 96.38 271 ARG A CA 1
ATOM 2058 C C . ARG A 1 271 ? 11.788 -19.484 -6.153 1.00 96.38 271 ARG A C 1
ATOM 2060 O O . ARG A 1 271 ? 11.155 -20.457 -5.753 1.00 96.38 271 ARG A O 1
ATOM 2067 N N . ARG A 1 272 ? 12.843 -18.994 -5.493 1.00 97.00 272 ARG A N 1
ATOM 2068 C CA . ARG A 1 272 ? 13.333 -19.562 -4.223 1.00 97.00 272 ARG A CA 1
ATOM 2069 C C . ARG A 1 272 ? 12.335 -19.409 -3.081 1.00 97.00 272 ARG A C 1
ATOM 2071 O O . ARG A 1 272 ? 12.313 -20.243 -2.183 1.00 97.00 272 ARG A O 1
ATOM 2078 N N . MET A 1 273 ? 11.495 -18.380 -3.135 1.00 95.19 273 MET A N 1
ATOM 2079 C CA . MET A 1 273 ? 10.373 -18.183 -2.217 1.00 95.19 273 MET A CA 1
ATOM 2080 C C . MET A 1 273 ? 9.116 -18.983 -2.616 1.00 95.19 273 MET A C 1
ATOM 2082 O O . MET A 1 273 ? 8.089 -18.871 -1.952 1.00 95.19 273 MET A O 1
ATOM 2086 N N . GLY A 1 274 ? 9.174 -19.794 -3.680 1.00 93.88 274 GLY A N 1
ATOM 2087 C CA . GLY A 1 274 ? 8.054 -20.615 -4.150 1.00 93.88 274 GLY A CA 1
ATOM 2088 C C . GLY A 1 274 ? 6.978 -19.845 -4.924 1.00 93.88 274 GLY A C 1
ATOM 2089 O O . GLY A 1 274 ? 5.859 -20.336 -5.060 1.00 93.88 274 GLY A O 1
ATOM 2090 N N . ALA A 1 275 ? 7.288 -18.646 -5.421 1.00 94.94 275 ALA A N 1
ATOM 2091 C CA . ALA A 1 275 ? 6.384 -17.804 -6.197 1.00 94.94 275 ALA A CA 1
ATOM 2092 C C . ALA A 1 275 ? 6.794 -17.733 -7.676 1.00 94.94 275 ALA A C 1
ATOM 2094 O O . ALA A 1 275 ? 7.976 -17.745 -8.019 1.00 94.94 275 ALA A O 1
ATOM 2095 N N . GLU A 1 276 ? 5.805 -17.608 -8.565 1.00 92.06 276 GLU A N 1
ATOM 2096 C CA . GLU A 1 276 ? 6.053 -17.448 -9.998 1.00 92.06 276 GLU A CA 1
ATOM 2097 C C . GLU A 1 276 ? 6.467 -15.999 -10.331 1.00 92.06 276 GLU A C 1
ATOM 2099 O O . GLU A 1 276 ? 5.713 -15.045 -10.048 1.00 92.06 276 GLU A O 1
ATOM 2104 N N . PRO A 1 277 ? 7.636 -15.804 -10.968 1.00 92.88 277 PRO A N 1
ATOM 2105 C CA . PRO A 1 277 ? 8.040 -14.503 -11.479 1.00 92.88 277 PRO A CA 1
ATOM 2106 C C . PRO A 1 277 ? 7.050 -13.942 -12.496 1.00 92.88 277 PRO A C 1
ATOM 2108 O O . PRO A 1 277 ? 6.235 -14.651 -13.081 1.00 92.88 277 PRO A O 1
ATOM 2111 N N . LEU A 1 278 ? 7.119 -12.635 -12.717 1.00 93.81 278 LEU A N 1
ATOM 2112 C CA . LEU A 1 278 ? 6.310 -11.971 -13.733 1.00 93.81 278 LEU A CA 1
ATOM 2113 C C . LEU A 1 278 ? 7.101 -11.746 -15.018 1.00 93.81 278 LEU A C 1
ATOM 2115 O O . LEU A 1 278 ? 8.305 -11.499 -14.993 1.00 93.81 278 LEU A O 1
ATOM 2119 N N . ASN A 1 279 ? 6.383 -11.718 -16.136 1.00 95.56 279 ASN A N 1
ATOM 2120 C CA . ASN A 1 279 ? 6.851 -11.050 -17.344 1.00 95.56 279 ASN A CA 1
ATOM 2121 C C . ASN A 1 279 ? 6.768 -9.530 -17.111 1.00 95.56 279 ASN A C 1
ATOM 2123 O O . ASN A 1 279 ? 5.666 -8.981 -17.002 1.00 95.56 279 ASN A O 1
ATOM 2127 N N . LEU A 1 280 ? 7.927 -8.865 -17.003 1.00 96.12 280 LEU A N 1
ATOM 2128 C CA . LEU A 1 280 ? 8.000 -7.445 -16.633 1.00 96.12 280 LEU A CA 1
ATOM 2129 C C . LEU A 1 280 ? 7.370 -6.542 -17.678 1.00 96.12 280 LEU A C 1
ATOM 2131 O O . LEU A 1 280 ? 6.594 -5.659 -17.323 1.00 96.12 280 LEU A O 1
ATOM 2135 N N . LEU A 1 281 ? 7.653 -6.778 -18.954 1.00 96.38 281 LEU A N 1
ATOM 2136 C CA . LEU A 1 281 ? 7.126 -5.940 -20.022 1.00 96.38 281 LEU A CA 1
ATOM 2137 C C . LEU A 1 281 ? 5.596 -6.025 -20.095 1.00 96.38 281 LEU A C 1
ATOM 2139 O O . LEU A 1 281 ? 4.924 -5.000 -20.204 1.00 96.38 281 LEU A O 1
ATOM 2143 N N . ARG A 1 282 ? 5.042 -7.234 -19.939 1.00 95.94 282 ARG A N 1
ATOM 2144 C CA . ARG A 1 282 ? 3.596 -7.458 -19.856 1.00 95.94 282 ARG A CA 1
ATOM 2145 C C . ARG A 1 282 ? 2.985 -6.754 -18.655 1.00 95.94 282 ARG A C 1
ATOM 2147 O O . ARG A 1 282 ? 1.981 -6.071 -18.799 1.00 95.94 282 ARG A O 1
ATOM 2154 N N . PHE A 1 283 ? 3.606 -6.882 -17.488 1.00 95.06 283 PHE A N 1
ATOM 2155 C CA . PHE A 1 283 ? 3.138 -6.233 -16.267 1.00 95.06 283 PHE A CA 1
ATOM 2156 C C . PHE A 1 283 ? 3.151 -4.696 -16.376 1.00 95.06 283 PHE A C 1
ATOM 2158 O O . PHE A 1 283 ? 2.195 -4.035 -15.969 1.00 95.06 283 PHE A O 1
ATOM 2165 N N . LEU A 1 284 ? 4.198 -4.107 -16.962 1.00 95.06 284 LEU A N 1
ATOM 2166 C CA . LEU A 1 284 ? 4.287 -2.659 -17.172 1.00 95.06 284 LEU A CA 1
ATOM 2167 C C . LEU A 1 284 ? 3.225 -2.148 -18.157 1.00 95.06 284 LEU A C 1
ATOM 2169 O O . LEU A 1 284 ? 2.623 -1.104 -17.905 1.00 95.06 284 LEU A O 1
ATOM 2173 N N . ASN A 1 285 ? 2.973 -2.881 -19.243 1.00 95.00 285 ASN A N 1
ATOM 2174 C CA . ASN A 1 285 ? 2.032 -2.461 -20.278 1.00 95.00 285 ASN A CA 1
ATOM 2175 C C . ASN A 1 285 ? 0.566 -2.743 -19.907 1.00 95.00 285 ASN A C 1
ATOM 2177 O O . ASN A 1 285 ? -0.276 -1.853 -19.985 1.00 95.00 285 ASN A O 1
ATOM 2181 N N . ASP A 1 286 ? 0.249 -3.972 -19.499 1.00 93.12 286 ASP A N 1
ATOM 2182 C CA . ASP A 1 286 ? -1.140 -4.441 -19.404 1.00 93.12 286 ASP A CA 1
ATOM 2183 C C . ASP A 1 286 ? -1.791 -4.077 -18.056 1.00 93.12 286 ASP A C 1
ATOM 2185 O O . ASP A 1 286 ? -2.993 -3.793 -18.007 1.00 93.12 286 ASP A O 1
ATOM 2189 N N . ASP A 1 287 ? -0.998 -4.035 -16.975 1.00 91.19 287 ASP A N 1
ATOM 2190 C CA . ASP A 1 287 ? -1.493 -3.781 -15.614 1.00 91.19 287 ASP A CA 1
ATOM 2191 C C . ASP A 1 287 ? -1.182 -2.368 -15.086 1.00 91.19 287 ASP A C 1
ATOM 2193 O O . ASP A 1 287 ? -1.755 -1.959 -14.073 1.00 91.19 287 ASP A O 1
ATOM 2197 N N . ASN A 1 288 ? -0.286 -1.617 -15.740 1.00 91.44 288 ASN 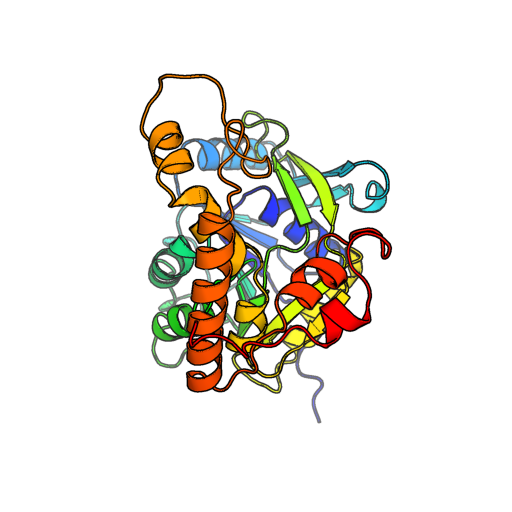A N 1
ATOM 2198 C CA . ASN A 1 288 ? 0.076 -0.258 -15.327 1.00 91.44 288 ASN A CA 1
ATOM 2199 C C . ASN A 1 288 ? -0.281 0.778 -16.403 1.00 91.44 288 ASN A C 1
ATOM 2201 O O . ASN A 1 288 ? -1.376 1.338 -16.360 1.00 91.44 288 ASN A O 1
ATOM 2205 N N . TYR A 1 289 ? 0.624 1.052 -17.346 1.00 90.44 289 TYR A N 1
ATOM 2206 C CA . TYR A 1 289 ? 0.463 2.132 -18.322 1.00 90.44 289 TYR A CA 1
ATOM 2207 C C . TYR A 1 289 ? 0.704 1.601 -19.742 1.00 90.44 289 TYR A C 1
ATOM 2209 O O . TYR A 1 289 ? 1.863 1.443 -20.135 1.00 90.44 289 TYR A O 1
ATOM 2217 N N . PRO A 1 290 ? -0.362 1.323 -20.514 1.00 93.38 290 PRO A N 1
ATOM 2218 C CA . PRO A 1 290 ? -0.218 0.771 -21.853 1.00 93.38 290 PRO A CA 1
ATOM 2219 C C . PRO A 1 290 ? 0.363 1.801 -22.822 1.00 93.38 290 PRO A C 1
ATOM 2221 O O . PRO A 1 290 ? 0.036 2.989 -22.762 1.00 93.38 290 PRO A O 1
ATOM 2224 N N . VAL A 1 291 ? 1.182 1.326 -23.758 1.00 95.31 291 VAL A N 1
ATOM 2225 C CA . VAL A 1 291 ? 1.633 2.099 -24.922 1.00 95.31 291 VAL A CA 1
ATOM 2226 C C . VAL A 1 291 ? 0.941 1.612 -26.192 1.00 95.31 291 VAL A C 1
ATOM 2228 O O . VAL A 1 291 ? 0.373 0.521 -26.234 1.00 95.31 291 VAL A O 1
ATOM 2231 N N . HIS A 1 292 ? 0.970 2.433 -27.241 1.00 95.75 292 HIS A N 1
ATOM 2232 C CA . HIS A 1 292 ? 0.379 2.066 -28.524 1.00 95.75 292 HIS A CA 1
ATOM 2233 C C . HIS A 1 292 ? 1.091 0.846 -29.132 1.00 95.75 292 HIS A C 1
ATOM 2235 O O . HIS A 1 292 ? 2.319 0.758 -29.091 1.00 95.75 292 HIS A O 1
ATOM 2241 N N . GLU A 1 293 ? 0.338 -0.053 -29.766 1.00 93.50 293 GLU A N 1
ATOM 2242 C CA . GLU A 1 293 ? 0.861 -1.298 -30.356 1.00 93.50 293 GLU A CA 1
ATOM 2243 C C . GLU A 1 293 ? 1.931 -1.068 -31.435 1.00 93.50 293 GLU A C 1
ATOM 2245 O O . GLU A 1 293 ? 2.822 -1.891 -31.619 1.00 93.50 293 GLU A O 1
ATOM 2250 N N . THR A 1 294 ? 1.892 0.091 -32.100 1.00 95.00 294 THR A N 1
ATOM 2251 C CA . THR A 1 294 ? 2.928 0.526 -33.052 1.00 95.00 294 THR A CA 1
ATOM 2252 C C . THR A 1 294 ? 4.297 0.684 -32.389 1.00 95.00 294 THR A C 1
ATOM 2254 O O . THR A 1 294 ? 5.311 0.433 -33.030 1.00 95.00 294 THR A O 1
ATOM 2257 N N . MET A 1 295 ? 4.336 1.100 -31.119 1.00 94.81 295 MET A N 1
ATOM 2258 C CA . MET A 1 295 ? 5.578 1.219 -30.349 1.00 94.81 295 MET A CA 1
ATOM 2259 C C . MET A 1 295 ? 6.010 -0.128 -29.775 1.00 94.81 295 MET A C 1
ATOM 2261 O O . MET A 1 295 ? 7.204 -0.409 -29.696 1.00 94.81 295 MET A O 1
ATOM 2265 N N . LEU A 1 296 ? 5.045 -0.945 -29.345 1.00 95.12 296 LEU A N 1
ATOM 2266 C CA . LEU A 1 296 ? 5.313 -2.204 -28.667 1.00 95.12 296 LEU A CA 1
ATOM 2267 C C . LEU A 1 296 ? 4.319 -3.292 -29.108 1.00 95.12 296 LEU A C 1
ATOM 2269 O O . LEU A 1 296 ? 3.232 -3.405 -28.536 1.00 95.12 296 LEU A O 1
ATOM 2273 N N . PRO A 1 297 ? 4.677 -4.105 -30.120 1.00 95.31 297 PRO A N 1
ATOM 2274 C CA . PRO A 1 297 ? 3.802 -5.152 -30.631 1.00 95.31 297 PRO A CA 1
ATOM 2275 C C . PRO A 1 297 ? 3.517 -6.231 -29.588 1.00 95.31 297 PRO A C 1
ATOM 2277 O O . PRO A 1 297 ? 4.398 -6.624 -28.821 1.00 95.31 297 PRO A O 1
ATOM 2280 N N . ARG A 1 298 ? 2.309 -6.804 -29.631 1.00 94.94 298 ARG A N 1
ATOM 2281 C CA . ARG A 1 298 ? 1.862 -7.843 -28.687 1.00 94.94 298 ARG A CA 1
ATOM 2282 C C . ARG A 1 298 ? 2.822 -9.034 -28.589 1.00 94.94 298 ARG A C 1
ATOM 2284 O O . ARG A 1 298 ? 3.150 -9.468 -27.489 1.00 94.94 298 ARG A O 1
ATOM 2291 N N . ALA A 1 299 ? 3.348 -9.489 -29.727 1.00 94.25 299 ALA A N 1
ATOM 2292 C CA . ALA A 1 299 ? 4.313 -10.587 -29.789 1.00 94.25 299 ALA A CA 1
ATOM 2293 C C . ALA A 1 299 ? 5.616 -10.292 -29.021 1.00 94.25 299 ALA A C 1
ATOM 2295 O O . ALA A 1 299 ? 6.174 -11.194 -28.402 1.00 94.25 299 ALA A O 1
ATOM 2296 N N . ALA A 1 300 ? 6.085 -9.037 -29.018 1.00 93.56 300 ALA A N 1
ATOM 2297 C CA . ALA A 1 300 ? 7.273 -8.640 -28.262 1.00 93.56 300 ALA A CA 1
ATOM 2298 C C . ALA A 1 300 ? 7.013 -8.666 -26.751 1.00 93.56 300 ALA A C 1
ATOM 2300 O O . ALA A 1 300 ? 7.886 -9.052 -25.979 1.00 93.56 300 ALA A O 1
ATOM 2301 N N . ILE A 1 301 ? 5.804 -8.288 -26.334 1.00 94.94 301 ILE A N 1
ATOM 2302 C CA . ILE A 1 301 ? 5.410 -8.320 -24.928 1.00 94.94 301 ILE A CA 1
ATOM 2303 C C . ILE A 1 301 ? 5.259 -9.768 -24.448 1.00 94.94 301 ILE A C 1
ATOM 2305 O O . ILE A 1 301 ? 5.801 -10.127 -23.405 1.00 94.94 301 ILE A O 1
ATOM 2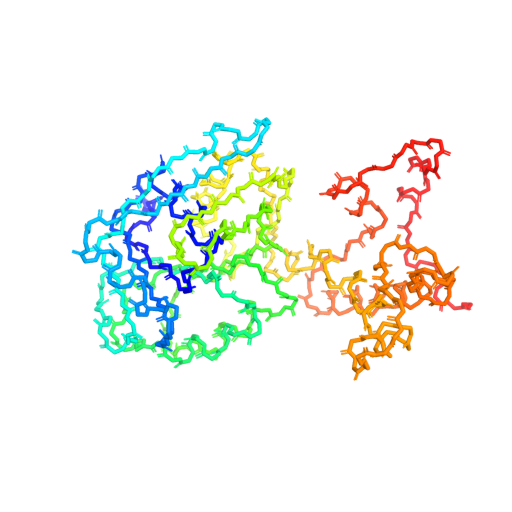309 N N . ASP A 1 302 ? 4.571 -10.615 -25.213 1.00 93.69 302 ASP A N 1
ATOM 2310 C CA . ASP A 1 302 ? 4.311 -12.006 -24.820 1.00 93.69 302 ASP A CA 1
ATOM 2311 C C . ASP A 1 302 ? 5.574 -12.872 -24.874 1.00 93.69 302 ASP A C 1
ATOM 2313 O O . ASP A 1 302 ? 5.758 -13.741 -24.023 1.00 93.69 302 ASP A O 1
ATOM 2317 N N . GLY A 1 303 ? 6.473 -12.592 -25.823 1.00 92.75 303 GLY A N 1
ATOM 2318 C CA . GLY A 1 303 ? 7.781 -13.234 -25.936 1.00 92.75 303 GLY A CA 1
ATOM 2319 C C . GLY A 1 303 ? 8.845 -12.689 -24.978 1.00 92.75 303 GLY A C 1
ATOM 2320 O O . GLY A 1 303 ? 9.966 -13.197 -24.979 1.00 92.75 303 GLY A O 1
ATOM 2321 N N . PHE A 1 304 ? 8.537 -11.663 -24.174 1.00 93.94 304 PHE A N 1
ATOM 2322 C CA . PHE A 1 304 ? 9.494 -11.102 -23.224 1.00 93.94 304 PHE A CA 1
ATOM 2323 C C . PHE A 1 304 ? 9.790 -12.105 -22.106 1.00 93.94 304 PHE A C 1
ATOM 2325 O O . PHE A 1 304 ? 8.953 -12.391 -21.249 1.00 93.94 304 PHE A O 1
ATOM 2332 N N . ALA A 1 305 ? 11.008 -12.632 -22.120 1.00 86.88 305 ALA A N 1
ATOM 2333 C CA . ALA A 1 305 ? 11.482 -13.642 -21.190 1.00 86.88 305 ALA A CA 1
ATOM 2334 C C . ALA A 1 305 ? 12.857 -13.259 -20.638 1.00 86.88 305 ALA A C 1
ATOM 2336 O O . ALA A 1 305 ? 13.562 -12.418 -21.191 1.00 86.88 305 ALA A O 1
ATOM 2337 N N . GLU A 1 306 ? 13.249 -13.900 -19.539 1.00 78.81 306 GLU A N 1
ATOM 2338 C CA . GLU A 1 306 ? 14.552 -13.683 -18.890 1.00 78.81 306 GLU A CA 1
ATOM 2339 C C . GLU A 1 306 ? 15.737 -14.168 -19.754 1.00 78.81 306 GLU A C 1
ATOM 2341 O O . GLU A 1 306 ? 16.896 -13.886 -19.446 1.00 78.81 306 GLU A O 1
ATOM 2346 N N . ALA A 1 307 ? 15.460 -14.886 -20.852 1.00 59.03 307 ALA A N 1
ATOM 2347 C CA . ALA A 1 307 ? 16.463 -15.440 -21.753 1.00 59.03 307 ALA A CA 1
ATOM 2348 C C . ALA A 1 307 ? 17.358 -14.341 -22.361 1.00 59.03 307 ALA A C 1
ATOM 2350 O O . ALA A 1 307 ? 16.882 -13.370 -22.947 1.00 59.03 307 ALA A O 1
ATOM 2351 N N . GLY A 1 308 ? 18.679 -14.521 -22.226 1.00 51.16 308 GLY A N 1
ATOM 2352 C CA . GLY A 1 308 ? 19.707 -13.575 -22.679 1.00 51.16 308 GLY A CA 1
ATOM 2353 C C . GLY A 1 308 ? 20.497 -12.892 -21.555 1.00 51.16 308 GLY A C 1
ATOM 2354 O O . GLY A 1 308 ? 21.079 -11.833 -21.778 1.00 51.16 308 GLY A O 1
ATOM 2355 N N . ALA A 1 309 ? 20.497 -13.421 -20.327 1.00 42.81 309 ALA A N 1
ATOM 2356 C CA . ALA A 1 309 ? 21.311 -12.893 -19.221 1.00 42.81 309 ALA A CA 1
ATOM 2357 C C . ALA A 1 309 ? 22.834 -13.116 -19.392 1.00 42.81 309 ALA A C 1
ATOM 2359 O O . ALA A 1 309 ? 23.609 -12.526 -18.649 1.00 42.81 309 ALA A O 1
ATOM 2360 N N . GLU A 1 310 ? 23.263 -13.895 -20.392 1.00 38.25 310 GLU A N 1
ATOM 2361 C CA . GLU A 1 310 ? 24.677 -14.202 -20.685 1.00 38.25 310 GLU A CA 1
ATOM 2362 C C . GLU A 1 310 ? 25.317 -13.333 -21.790 1.00 38.25 310 GLU A C 1
ATOM 2364 O O . GLU A 1 310 ? 26.233 -13.779 -22.477 1.00 38.25 310 GLU A O 1
ATOM 2369 N N . ARG A 1 311 ? 24.861 -12.095 -22.007 1.00 36.06 311 ARG A N 1
ATOM 2370 C CA . ARG A 1 311 ? 25.578 -11.145 -22.878 1.00 36.06 311 ARG A CA 1
ATOM 2371 C C . ARG A 1 311 ? 25.670 -9.765 -22.255 1.00 36.06 311 ARG A C 1
ATOM 2373 O O . ARG A 1 311 ? 24.622 -9.273 -21.772 1.00 36.06 311 ARG A O 1
#

pLDDT: mean 92.56, std 10.46, range [30.14, 98.62]

Organism: Pseudomonas aeruginosa (NCBI:txid287)

Secondary structure (DSSP, 8-state):
------S--SEEEES-SHHHHHHHHHHHHTT-S-EEEE--SSHHHHHHHHHHHTT--EEEEE-GGGGGG-EEE--SEEESSGGG--TT-SEEEE-S-GGGHHHHHHTS-GGG-TT--EEEESS--TTHHHHHHHHSPTT--PEEEEESS-SEEEEES-TTSTTEEEEEEE-SEEEEEESSSS-HHHHHHHHHHHTTT-EEEE-SSHHHHHTT-HHHHHHHHHHSSHHHHHHHH-S-SSPP-TTSBTTTSSBSHHHHHHHHHHHHHHHHHHHHTT-PPP-HHHHHHHTT----TTTS-HHHHHT--S--TT-

InterPro domains:
  IPR016935 Opine metallophore dehydrogenase [PF10100] (10-310)
  IPR036291 NAD(P)-binding domain superfamily [SSF51735] (10-129)

Radius of gyration: 20.66 Å; chains: 1; bounding box: 47×49×58 Å